Protein AF-A0A7Y2L4M3-F1 (afdb_monomer)

Foldseek 3Di:
DDDVVLVVLLCVLVVNDDDDDPDDDPPDDDDDVVVVDDPDPDPDPPPPDPDDDDDDDDDDDDDDDDDDDDDDDDDDDDDDDDDDDDDDDPPPPPPPQDPFDWWKWWWWAFDQAIEIATDPVNDDDDPPRSNLVSVLVVCVVVVTHSDIHTDDHIDTPPPDPDDPDRRGLQVQLVVLCVVVVVVCVVDHHPYYHQYDDCSCCRNPPDND

Sequence (208 aa):
MLNESRRRAYMTAMQVVSWLPRTELPFAAPSRPELLVLPEPPAEPVITRPAVKAVAAASAPAERPKIEVPRPSISVRAASKPVVEAEPVPVTPKVVQLPPPRFALQLLRAGRCLVLVELPTGSAFQSRDPAYLLLKDMLRAAGLPDSPQIIGEPVRWPLLRRGNVDQGPEAAREFVQGFVMARLEEAECACLWLVGLPAVRFAGEADA

Secondary structure (DSSP, 8-state):
---HHHHHHHHHHTT------SSPPTTPPPP-GGGGSPPPPPPPP------PPP-----PPPPPP-----PPPP-----------------------PPPP-EEEEEEEETTEEEEEE-TTSSPPPTT-HHHHHHHHHHHHTTS-SSPEEEEEEEEESS-SS-SS--SHHHHHHHHHHHHHHHHHHS--SEEEEESHHHHHHHSSS--

Mean predicted aligned error: 16.52 Å

Structure (mmCIF, N/CA/C/O backbone):
data_AF-A0A7Y2L4M3-F1
#
_entry.id   AF-A0A7Y2L4M3-F1
#
loop_
_atom_site.group_PDB
_atom_site.id
_atom_site.type_symbol
_atom_site.label_atom_id
_atom_site.label_alt_id
_atom_site.label_comp_id
_atom_site.label_asym_id
_atom_site.label_entity_id
_atom_site.label_seq_id
_atom_site.pdbx_PDB_ins_code
_atom_site.Cartn_x
_atom_site.Cartn_y
_atom_site.Cartn_z
_atom_site.occupancy
_atom_site.B_iso_or_equiv
_atom_site.auth_seq_id
_atom_site.auth_comp_id
_atom_site.auth_asym_id
_atom_site.auth_atom_id
_atom_site.pdbx_PDB_model_num
ATOM 1 N N . MET A 1 1 ? -20.574 5.427 -19.139 1.00 57.84 1 MET A N 1
ATOM 2 C CA . MET A 1 1 ? -19.504 4.608 -19.752 1.00 57.84 1 MET A CA 1
ATOM 3 C C . MET A 1 1 ? -18.154 5.189 -19.352 1.00 57.84 1 MET A C 1
ATOM 5 O O . MET A 1 1 ? -18.039 6.407 -19.299 1.00 57.84 1 MET A O 1
ATOM 9 N N . LEU A 1 2 ? -17.167 4.359 -18.997 1.00 69.50 2 LEU A N 1
ATOM 10 C CA . LEU A 1 2 ? -15.804 4.833 -18.724 1.00 69.50 2 LEU A CA 1
ATOM 11 C C . LEU A 1 2 ? -15.142 5.252 -20.046 1.00 69.50 2 LEU A C 1
ATOM 13 O O . LEU A 1 2 ? -15.154 4.476 -20.995 1.00 69.50 2 LEU A O 1
ATOM 17 N N . ASN A 1 3 ? -14.539 6.443 -20.100 1.00 87.62 3 ASN A N 1
ATOM 18 C CA . ASN A 1 3 ? -13.673 6.825 -21.222 1.00 87.62 3 ASN A CA 1
ATOM 19 C C . ASN A 1 3 ? -12.499 5.834 -21.330 1.00 87.62 3 ASN A C 1
ATOM 21 O O . ASN A 1 3 ? -11.955 5.426 -20.300 1.00 87.62 3 ASN A O 1
ATOM 25 N N . GLU A 1 4 ? -12.078 5.479 -22.548 1.00 86.25 4 GLU A N 1
ATOM 26 C CA . GLU A 1 4 ? -11.047 4.449 -22.782 1.00 86.25 4 GLU A CA 1
ATOM 27 C C . GLU A 1 4 ? -9.739 4.746 -22.030 1.00 86.25 4 GLU A C 1
ATOM 29 O O . GLU A 1 4 ? -9.141 3.846 -21.442 1.00 86.25 4 GLU A O 1
ATOM 34 N N . SER A 1 5 ? -9.340 6.017 -21.925 1.00 84.69 5 SER A N 1
ATOM 35 C CA . SER A 1 5 ? -8.173 6.426 -21.132 1.00 84.69 5 SER A CA 1
ATOM 36 C C . SER A 1 5 ? -8.306 6.067 -19.648 1.00 84.69 5 SER A C 1
ATOM 38 O O . SER A 1 5 ? -7.347 5.604 -19.034 1.00 84.69 5 SER A O 1
ATOM 40 N N . ARG A 1 6 ? -9.503 6.230 -19.064 1.00 84.81 6 ARG A N 1
ATOM 41 C CA . ARG A 1 6 ? -9.776 5.859 -17.666 1.00 84.81 6 ARG A CA 1
ATOM 42 C C . ARG A 1 6 ? -9.806 4.339 -17.502 1.00 84.81 6 ARG A C 1
ATOM 44 O O . ARG A 1 6 ? -9.282 3.840 -16.513 1.00 84.81 6 ARG A O 1
ATOM 51 N N . ARG A 1 7 ? -10.355 3.605 -18.479 1.00 87.62 7 ARG A N 1
ATOM 52 C CA . ARG A 1 7 ? -10.341 2.131 -18.486 1.00 87.62 7 ARG A CA 1
ATOM 53 C C . ARG A 1 7 ? -8.911 1.590 -18.491 1.00 87.62 7 ARG A C 1
ATOM 55 O O . ARG A 1 7 ? -8.592 0.723 -17.685 1.00 87.62 7 ARG A O 1
ATOM 62 N N . ARG A 1 8 ? -8.043 2.127 -19.355 1.00 88.31 8 ARG A N 1
ATOM 63 C CA . ARG A 1 8 ? -6.625 1.738 -19.428 1.00 88.31 8 ARG A CA 1
ATOM 64 C C . ARG A 1 8 ? -5.886 2.038 -18.131 1.00 88.31 8 ARG A C 1
ATOM 66 O O . ARG A 1 8 ? -5.228 1.151 -17.608 1.00 88.31 8 ARG A O 1
ATOM 73 N N . ALA A 1 9 ? -6.058 3.238 -17.578 1.00 87.12 9 ALA A N 1
ATOM 74 C CA . ALA A 1 9 ? -5.441 3.612 -16.308 1.00 8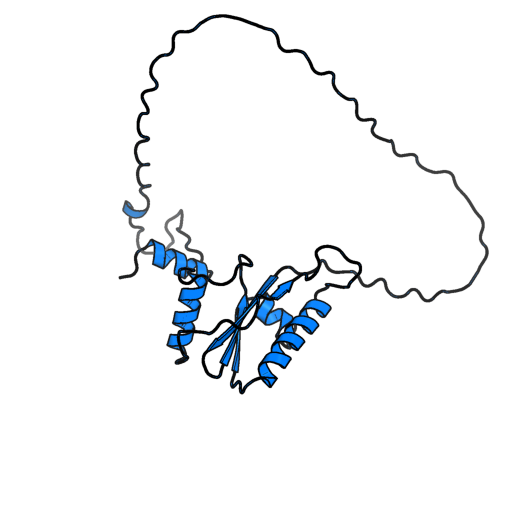7.12 9 ALA A CA 1
ATOM 75 C C . ALA A 1 9 ? -5.863 2.683 -15.154 1.00 87.12 9 ALA A C 1
ATOM 77 O O . ALA A 1 9 ? -5.028 2.287 -14.347 1.00 87.12 9 ALA A O 1
ATOM 78 N N . TYR A 1 10 ? -7.138 2.285 -15.116 1.00 87.94 10 TYR A N 1
ATOM 79 C CA . TYR A 1 10 ? -7.656 1.319 -14.147 1.00 87.94 10 TYR A CA 1
ATOM 80 C C . TYR A 1 10 ? -7.040 -0.080 -14.326 1.00 87.94 10 TYR A C 1
ATOM 82 O O . TYR A 1 10 ? -6.568 -0.665 -13.356 1.00 87.94 10 TYR A O 1
ATOM 90 N N . MET A 1 11 ? -6.961 -0.595 -15.562 1.00 90.69 11 MET A N 1
ATOM 91 C CA . MET A 1 11 ? -6.278 -1.868 -15.856 1.00 90.69 11 MET A CA 1
ATOM 92 C C . MET A 1 11 ? -4.807 -1.835 -15.425 1.00 90.69 11 MET A C 1
ATOM 94 O O . MET A 1 11 ? -4.334 -2.766 -14.781 1.00 90.69 11 MET A O 1
ATOM 98 N N . THR A 1 12 ? -4.100 -0.744 -15.729 1.00 87.81 12 THR A N 1
ATOM 99 C CA . THR A 1 12 ? -2.707 -0.549 -15.311 1.00 87.81 12 THR A CA 1
ATOM 100 C C . THR A 1 12 ? -2.567 -0.522 -13.791 1.00 87.81 12 THR A C 1
ATOM 102 O O . THR A 1 12 ? -1.645 -1.142 -13.270 1.00 87.81 12 THR A O 1
ATOM 105 N N . ALA A 1 13 ? -3.481 0.137 -13.071 1.00 87.06 13 ALA A N 1
ATOM 106 C CA . ALA A 1 13 ? -3.480 0.157 -11.607 1.00 87.06 13 ALA A CA 1
ATOM 107 C C . ALA A 1 13 ? -3.716 -1.238 -11.002 1.00 87.06 13 ALA A C 1
ATOM 109 O O . ALA A 1 13 ? -3.079 -1.589 -10.016 1.00 87.06 13 ALA A O 1
ATOM 110 N N . MET A 1 14 ? -4.556 -2.064 -11.635 1.00 88.38 14 MET A N 1
ATOM 111 C CA . MET A 1 14 ? -4.713 -3.483 -11.285 1.00 88.38 14 MET A CA 1
ATOM 112 C C . MET A 1 14 ? -3.550 -4.369 -11.758 1.00 88.38 14 MET A C 1
ATOM 114 O O . MET A 1 14 ? -3.624 -5.587 -11.627 1.00 88.38 14 MET A O 1
ATOM 118 N N . GLN A 1 15 ? -2.501 -3.786 -12.348 1.00 84.62 15 GLN A N 1
ATOM 119 C CA . GLN A 1 15 ? -1.354 -4.503 -12.914 1.00 84.62 15 GLN A CA 1
ATOM 120 C C . GLN A 1 15 ? -1.743 -5.492 -14.030 1.00 84.62 15 GLN A C 1
ATOM 122 O O . GLN A 1 15 ? -1.015 -6.436 -14.334 1.00 84.62 15 GLN A O 1
ATOM 127 N N . VAL A 1 16 ? -2.876 -5.248 -14.695 1.00 86.94 16 VAL A N 1
ATOM 128 C CA . VAL A 1 16 ? -3.320 -6.013 -15.861 1.00 86.94 16 VAL A CA 1
ATOM 129 C C . VAL A 1 16 ? -2.628 -5.461 -17.100 1.00 86.94 16 VAL A C 1
ATOM 131 O O . VAL A 1 16 ? -2.878 -4.335 -17.540 1.00 86.94 16 VAL A O 1
ATOM 134 N N . VAL A 1 17 ? -1.757 -6.276 -17.690 1.00 81.38 17 VAL A N 1
ATOM 135 C CA . VAL A 1 17 ? -1.096 -5.949 -18.954 1.00 81.38 17 VAL A CA 1
ATOM 136 C C . VAL A 1 17 ? -2.053 -6.238 -20.107 1.00 81.38 17 VAL A C 1
ATOM 138 O O . VAL A 1 17 ? -2.449 -7.378 -20.339 1.00 81.38 17 VAL A O 1
ATOM 141 N N . SER A 1 18 ? -2.416 -5.198 -20.857 1.00 77.00 18 SER A N 1
ATOM 142 C CA . SER A 1 18 ? -3.172 -5.353 -22.100 1.00 77.00 18 SER A CA 1
ATOM 143 C C . SER A 1 18 ? -2.208 -5.683 -23.235 1.00 77.00 18 SER A C 1
ATOM 145 O O . SER A 1 18 ? -1.500 -4.801 -23.719 1.00 77.00 18 SER A O 1
ATOM 147 N N . TRP A 1 19 ? -2.194 -6.936 -23.681 1.00 73.31 19 TRP A N 1
ATOM 148 C CA . TRP A 1 19 ? -1.431 -7.362 -24.852 1.00 73.31 19 TRP A CA 1
ATOM 149 C C . TRP A 1 19 ? -2.357 -7.623 -26.038 1.00 73.31 19 TRP A C 1
ATOM 151 O O . TRP A 1 19 ? -3.423 -8.216 -25.882 1.00 73.31 19 TRP A O 1
ATOM 161 N N . LEU A 1 20 ? -1.938 -7.180 -27.224 1.00 73.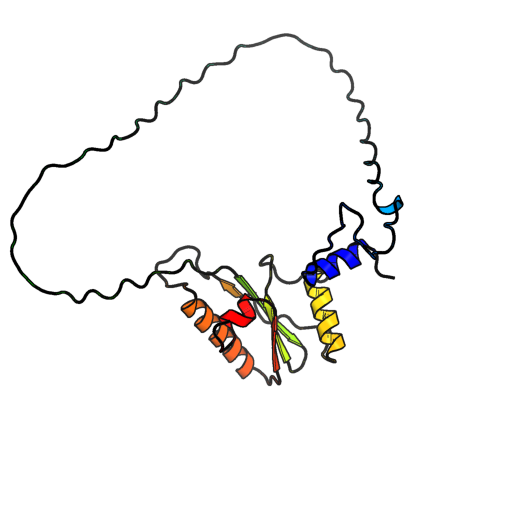31 20 LEU A N 1
ATOM 162 C CA . LEU A 1 20 ? -2.612 -7.492 -28.476 1.00 73.31 20 LEU A CA 1
ATOM 163 C C . LEU A 1 20 ? -1.778 -8.523 -29.249 1.00 73.31 20 LEU A C 1
ATOM 165 O O . LEU A 1 20 ? -0.600 -8.253 -29.517 1.00 73.31 20 LEU A O 1
ATOM 169 N N . PRO A 1 21 ? -2.362 -9.670 -29.634 1.00 72.69 21 PRO A N 1
ATOM 170 C CA . PRO A 1 21 ? -1.670 -10.644 -30.455 1.00 72.69 21 PRO A CA 1
ATOM 171 C C . PRO A 1 21 ? -1.253 -10.063 -31.800 1.00 72.69 21 PRO A C 1
ATOM 173 O O . PRO A 1 21 ? -2.036 -9.395 -32.470 1.00 72.69 21 PRO A O 1
ATOM 176 N N . ARG A 1 22 ? -0.012 -10.348 -32.210 1.00 77.00 22 ARG A N 1
ATOM 177 C CA . ARG A 1 22 ? 0.481 -10.035 -33.564 1.00 77.00 22 ARG A CA 1
ATOM 178 C C . ARG A 1 22 ? 0.083 -11.088 -34.600 1.00 77.00 22 ARG A C 1
ATOM 180 O O . ARG A 1 22 ? 0.292 -10.878 -35.787 1.00 77.00 22 ARG A O 1
ATOM 187 N N . THR A 1 23 ? -0.453 -12.215 -34.146 1.00 78.56 23 THR A N 1
ATOM 188 C CA . THR A 1 23 ? -0.915 -13.335 -34.967 1.00 78.56 23 THR A CA 1
ATOM 189 C C . THR A 1 23 ? -2.311 -13.730 -34.518 1.00 78.56 23 THR A C 1
ATOM 191 O O . THR A 1 23 ? -2.635 -13.607 -33.335 1.00 78.56 23 THR A O 1
ATOM 194 N N . GLU A 1 24 ? -3.128 -14.228 -35.440 1.00 80.31 24 GLU A N 1
ATOM 195 C CA . GLU A 1 24 ? -4.422 -14.801 -35.080 1.00 80.31 24 GLU A CA 1
ATOM 196 C C . GLU A 1 24 ? -4.210 -16.003 -34.156 1.00 80.31 24 GLU A C 1
ATOM 198 O O . GLU A 1 24 ? -3.400 -16.891 -34.431 1.00 80.31 24 GLU A O 1
ATOM 203 N N . LEU A 1 25 ? -4.892 -15.992 -33.013 1.00 80.69 25 LEU A N 1
ATOM 204 C CA . LEU A 1 25 ? -4.862 -17.110 -32.082 1.00 80.69 25 LEU A CA 1
ATOM 205 C C . LEU A 1 25 ? -5.863 -18.170 -32.555 1.00 80.69 25 LEU A C 1
ATOM 207 O O . LEU A 1 25 ? -6.987 -17.814 -32.926 1.00 80.69 25 LEU A O 1
ATOM 211 N N . PRO A 1 26 ? -5.507 -19.466 -32.51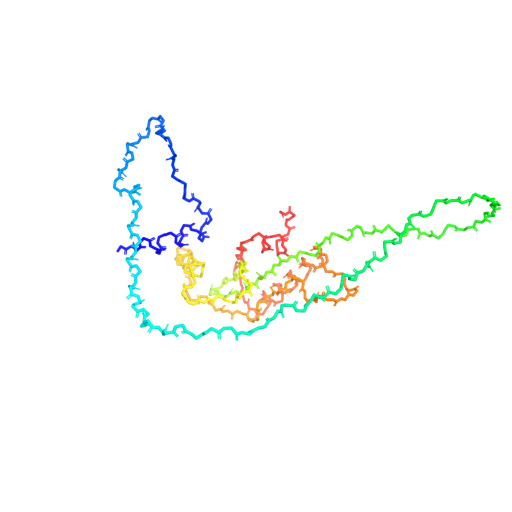2 1.00 86.06 26 PRO A N 1
ATOM 212 C CA . PRO A 1 26 ? -6.454 -20.519 -32.842 1.00 86.06 26 PRO A CA 1
ATOM 213 C C . PRO A 1 26 ? -7.657 -20.434 -31.891 1.00 86.06 26 PRO A C 1
ATOM 215 O O . PRO A 1 26 ? -7.488 -20.271 -30.683 1.00 86.06 26 PRO A O 1
ATOM 218 N N . PHE A 1 27 ? -8.868 -20.533 -32.447 1.00 85.19 27 PHE A N 1
ATOM 219 C CA . PHE A 1 27 ? -10.153 -20.450 -31.729 1.00 85.19 27 PHE A CA 1
ATOM 220 C C . PHE A 1 27 ? -10.511 -19.079 -31.118 1.00 85.19 27 PHE A C 1
ATOM 222 O O . PHE A 1 27 ? -11.523 -18.976 -30.423 1.00 85.19 27 PHE A O 1
ATOM 229 N N . ALA A 1 28 ? -9.742 -18.017 -31.379 1.00 83.00 28 ALA A N 1
ATOM 230 C CA . ALA A 1 28 ? -10.121 -16.661 -30.984 1.00 83.00 28 ALA A CA 1
ATOM 231 C C . ALA A 1 28 ? -11.056 -16.009 -32.017 1.00 83.00 28 ALA A C 1
ATOM 233 O O . ALA A 1 28 ? -10.997 -16.306 -33.210 1.00 83.00 28 ALA A O 1
ATOM 234 N N . ALA A 1 29 ? -11.908 -15.087 -31.564 1.00 82.31 29 ALA A N 1
ATOM 235 C CA . ALA A 1 29 ? -12.705 -14.267 -32.472 1.00 82.31 29 ALA A CA 1
ATOM 236 C C . ALA A 1 29 ? -11.788 -13.389 -33.357 1.00 82.31 29 ALA A C 1
ATOM 238 O O . ALA A 1 29 ? -10.776 -12.893 -32.848 1.00 82.31 29 ALA A O 1
ATOM 239 N N . PRO A 1 30 ? -12.140 -13.151 -34.638 1.00 78.06 30 PRO A N 1
ATOM 240 C CA . PRO A 1 30 ? -11.359 -12.295 -35.528 1.00 78.06 30 PRO A CA 1
ATOM 241 C C . PRO A 1 30 ? -11.123 -10.909 -34.921 1.00 78.06 30 PRO A C 1
ATOM 243 O O . PRO A 1 30 ? -12.039 -10.288 -34.369 1.00 78.06 30 PRO A O 1
ATOM 246 N N . SER A 1 31 ? -9.891 -10.410 -35.018 1.00 74.69 31 SER A N 1
ATOM 247 C CA . SER A 1 31 ? -9.547 -9.068 -34.553 1.00 74.69 31 SER A CA 1
ATOM 248 C C . SER A 1 31 ? -10.233 -8.006 -35.421 1.00 74.69 31 SER A C 1
ATOM 250 O O . SER A 1 31 ? -10.423 -8.175 -36.624 1.00 74.69 31 SER A O 1
ATOM 252 N N . ARG A 1 32 ? -10.644 -6.888 -34.808 1.00 81.38 32 ARG A N 1
ATOM 253 C CA . ARG A 1 32 ? -11.295 -5.784 -35.535 1.00 81.38 32 ARG A CA 1
ATOM 254 C C . ARG A 1 32 ? -10.211 -4.942 -36.222 1.00 81.38 32 ARG A C 1
ATOM 256 O O . ARG A 1 32 ? -9.451 -4.291 -35.500 1.00 81.38 32 ARG A O 1
ATOM 263 N N . PRO A 1 33 ? -10.130 -4.909 -37.566 1.00 74.81 33 PRO A N 1
ATOM 264 C CA . PRO A 1 33 ? -9.024 -4.260 -38.278 1.00 74.81 33 PRO A CA 1
ATOM 265 C C . PRO A 1 33 ? -8.958 -2.748 -38.020 1.00 74.81 33 PRO A C 1
ATOM 267 O O . PRO A 1 33 ? -7.874 -2.179 -37.962 1.00 74.81 33 PRO A O 1
ATOM 270 N N . GLU A 1 34 ? -10.102 -2.111 -37.760 1.00 76.50 34 GLU A N 1
ATOM 271 C CA . GLU A 1 34 ? -10.211 -0.687 -37.410 1.00 76.50 34 GLU A CA 1
ATOM 272 C C . GLU A 1 34 ? -9.396 -0.302 -36.161 1.00 76.50 34 GLU A C 1
ATOM 274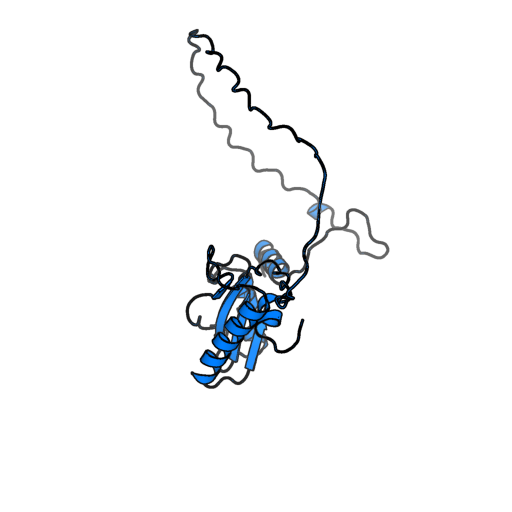 O O . GLU A 1 34 ? -8.931 0.827 -36.057 1.00 76.50 34 GLU A O 1
ATOM 279 N N . LEU A 1 35 ? -9.180 -1.235 -35.222 1.00 69.69 35 LEU A N 1
ATOM 280 C CA . LEU A 1 35 ? -8.400 -0.991 -34.000 1.00 69.69 35 LEU A CA 1
ATOM 281 C C . LEU A 1 35 ? -6.881 -1.068 -34.222 1.00 69.69 35 LEU A C 1
ATOM 283 O O . LEU A 1 35 ? -6.119 -0.681 -33.336 1.00 69.69 35 LEU A O 1
ATOM 287 N N . LEU A 1 36 ? -6.444 -1.592 -35.371 1.00 68.44 36 LEU A N 1
ATOM 288 C CA . LEU A 1 36 ? -5.035 -1.696 -35.763 1.00 68.44 36 LEU A CA 1
ATOM 289 C C . LEU A 1 36 ? -4.561 -0.482 -36.566 1.00 68.44 36 LEU A C 1
ATOM 291 O O . LEU A 1 36 ? -3.360 -0.319 -36.780 1.00 68.44 36 LEU A O 1
ATOM 295 N N . VAL A 1 37 ? -5.490 0.364 -37.012 1.00 75.88 37 VAL A N 1
ATOM 296 C CA . VAL A 1 37 ? -5.168 1.599 -37.720 1.00 75.88 37 VAL A CA 1
ATOM 297 C C . VAL A 1 37 ? -4.573 2.576 -36.711 1.00 75.88 37 VAL A C 1
ATOM 299 O O . VAL A 1 37 ? -5.241 3.009 -35.770 1.00 75.88 37 VAL A O 1
ATOM 302 N N . LEU A 1 38 ? -3.293 2.906 -36.888 1.00 70.94 38 LEU A N 1
ATOM 303 C CA . LEU A 1 38 ? -2.658 3.952 -36.099 1.00 70.94 38 LEU A CA 1
ATOM 304 C C . LEU A 1 38 ? -3.350 5.284 -36.431 1.00 70.94 38 LEU A C 1
ATOM 306 O O . LEU A 1 38 ? -3.456 5.608 -37.616 1.00 70.94 38 LEU A O 1
ATOM 310 N N . PRO A 1 39 ? -3.824 6.054 -35.435 1.00 71.25 39 PRO A N 1
ATOM 311 C CA . PRO A 1 39 ? -4.368 7.374 -35.707 1.00 71.25 39 PRO A CA 1
ATOM 312 C C . PRO A 1 39 ? -3.288 8.229 -36.373 1.00 71.25 39 PRO A C 1
ATOM 314 O O . PRO A 1 39 ? -2.143 8.256 -35.913 1.00 71.25 39 PRO A O 1
ATOM 317 N N . GLU A 1 40 ? -3.657 8.894 -37.468 1.00 76.19 40 GLU A N 1
ATOM 318 C CA . GLU A 1 40 ? -2.761 9.789 -38.194 1.00 76.19 40 GLU A CA 1
ATOM 319 C C . GLU A 1 40 ? -2.257 10.870 -37.223 1.00 76.19 40 GLU A C 1
ATOM 321 O O . GLU A 1 40 ? -3.066 11.440 -36.474 1.00 76.19 40 GLU A O 1
ATOM 326 N N . PRO A 1 41 ? -0.934 11.112 -37.144 1.00 71.25 41 PRO A N 1
ATOM 327 C CA . PRO A 1 41 ? -0.415 12.138 -36.257 1.00 71.25 41 PRO A CA 1
ATOM 328 C C . PRO A 1 41 ? -1.069 13.477 -36.620 1.00 71.25 41 PRO A C 1
ATOM 330 O O . PRO A 1 41 ? -1.228 13.771 -37.808 1.00 71.25 41 PRO A O 1
ATOM 333 N N . PRO A 1 42 ? -1.467 14.296 -35.629 1.00 69.69 42 PRO A N 1
ATOM 334 C CA . PRO A 1 42 ? -2.005 15.614 -35.922 1.00 69.69 42 PRO A CA 1
ATOM 335 C C . PRO A 1 42 ? -0.967 16.375 -36.746 1.00 69.69 42 PRO A C 1
ATOM 337 O O . PRO A 1 42 ? 0.198 16.438 -36.349 1.00 69.69 42 PRO A O 1
ATOM 340 N N . ALA A 1 43 ? -1.386 16.903 -37.900 1.00 69.06 43 ALA A N 1
ATOM 341 C CA . ALA A 1 43 ? -0.514 17.657 -38.788 1.00 69.06 43 ALA A CA 1
ATOM 342 C C . ALA A 1 43 ? 0.239 18.718 -37.976 1.00 69.06 43 ALA A C 1
ATOM 344 O O . ALA A 1 43 ? -0.380 19.540 -37.292 1.00 69.06 43 ALA A O 1
ATOM 345 N N . GLU A 1 44 ? 1.572 18.666 -38.015 1.00 68.06 44 GLU A N 1
ATOM 346 C CA . GLU A 1 44 ? 2.398 19.684 -37.378 1.00 68.06 44 GLU A CA 1
ATOM 347 C C . GLU A 1 44 ? 1.980 21.047 -37.944 1.00 68.06 44 GLU A C 1
ATOM 349 O O . GLU A 1 44 ? 1.876 21.192 -39.169 1.00 68.06 44 GLU A O 1
ATOM 354 N N . PRO A 1 45 ? 1.701 22.056 -37.098 1.00 60.28 45 PRO A N 1
ATOM 355 C CA . PRO A 1 45 ? 1.428 23.381 -37.613 1.00 60.28 45 PRO A CA 1
ATOM 356 C C . PRO A 1 45 ? 2.665 23.824 -38.390 1.00 60.28 45 PRO A C 1
ATOM 358 O O . PRO A 1 45 ? 3.759 23.921 -37.832 1.00 60.28 45 PRO A O 1
ATOM 361 N N . VAL A 1 46 ? 2.493 24.072 -39.689 1.00 59.31 46 VAL A N 1
ATOM 362 C CA . VAL A 1 46 ? 3.536 24.633 -40.545 1.00 59.31 46 VAL A CA 1
ATOM 363 C C . VAL A 1 46 ? 3.862 26.018 -39.999 1.00 59.31 46 VAL A C 1
ATOM 365 O O . VAL A 1 46 ? 3.203 27.008 -40.311 1.00 59.31 46 VAL A O 1
ATOM 368 N N . ILE A 1 47 ? 4.877 26.095 -39.140 1.00 62.84 47 ILE A N 1
ATOM 369 C CA . ILE A 1 47 ? 5.467 27.363 -38.738 1.00 62.84 47 ILE A CA 1
ATOM 370 C C . ILE A 1 47 ? 6.255 27.842 -39.954 1.00 62.84 47 ILE A C 1
ATOM 372 O O . ILE A 1 47 ? 7.406 27.454 -40.164 1.00 62.84 47 ILE A O 1
ATOM 376 N N . THR A 1 48 ? 5.630 28.679 -40.780 1.00 55.53 48 THR A N 1
ATOM 377 C CA . THR A 1 48 ? 6.327 29.452 -41.808 1.00 55.53 48 THR A CA 1
ATOM 378 C C . THR A 1 48 ? 7.361 30.334 -41.116 1.00 55.53 48 THR A C 1
ATOM 380 O O . THR A 1 48 ? 7.034 31.384 -40.563 1.00 55.53 48 THR A O 1
ATOM 383 N N . ARG A 1 49 ? 8.621 29.894 -41.109 1.00 58.56 49 ARG A N 1
ATOM 384 C CA . ARG A 1 49 ? 9.744 30.739 -40.705 1.00 58.56 49 ARG A CA 1
ATOM 385 C C . ARG A 1 49 ? 9.946 31.793 -41.801 1.00 58.56 49 ARG A C 1
ATOM 387 O O . ARG A 1 49 ? 10.147 31.402 -42.951 1.00 58.56 49 ARG A O 1
ATOM 394 N N . PRO A 1 50 ? 9.897 33.101 -41.499 1.00 51.19 50 PRO A N 1
ATOM 395 C CA . PRO A 1 50 ? 10.239 34.111 -42.489 1.00 51.19 50 PRO A CA 1
ATOM 396 C C . PRO A 1 50 ? 11.720 33.973 -42.864 1.00 51.19 50 PRO A C 1
ATOM 398 O O . PRO A 1 50 ? 12.577 33.756 -42.005 1.00 51.19 50 PRO A O 1
ATOM 401 N N . ALA A 1 51 ? 12.009 34.068 -44.161 1.00 52.47 51 ALA A N 1
ATOM 402 C CA . ALA A 1 51 ? 13.356 33.970 -44.703 1.00 52.47 51 ALA A CA 1
ATOM 403 C C . ALA A 1 51 ? 14.226 35.124 -44.181 1.00 52.47 51 ALA A C 1
ATOM 405 O O . ALA A 1 51 ? 14.038 36.282 -44.553 1.00 52.47 51 ALA A O 1
ATOM 406 N N . VAL A 1 52 ? 15.198 34.806 -43.326 1.00 51.91 52 VAL A N 1
ATOM 407 C CA . VAL A 1 52 ? 16.247 35.747 -42.928 1.00 51.91 52 VAL A CA 1
ATOM 408 C C . VAL A 1 52 ? 17.379 35.652 -43.951 1.00 51.91 52 VAL A C 1
ATOM 410 O O . VAL A 1 52 ? 17.917 34.572 -44.195 1.00 51.91 52 VAL A O 1
ATOM 413 N N . LYS A 1 53 ? 17.714 36.791 -44.570 1.00 47.12 53 LYS A N 1
ATOM 414 C CA . LYS A 1 53 ? 18.856 36.958 -45.482 1.00 47.12 53 LYS A CA 1
ATOM 415 C C . LYS A 1 53 ? 20.151 36.464 -44.829 1.00 47.12 53 LYS A C 1
ATOM 417 O O . LYS A 1 53 ? 20.471 36.854 -43.709 1.00 47.12 53 LYS A O 1
ATOM 422 N N . ALA A 1 54 ? 20.914 35.673 -45.577 1.00 42.25 54 ALA A N 1
ATOM 423 C CA . ALA A 1 54 ? 22.263 35.267 -45.214 1.00 42.25 54 ALA A CA 1
ATOM 424 C C . ALA A 1 54 ? 23.219 36.474 -45.223 1.00 42.25 54 ALA A C 1
ATOM 426 O O . ALA A 1 54 ? 23.296 37.201 -46.214 1.00 42.25 54 ALA A O 1
ATOM 427 N N . VAL A 1 55 ? 23.972 36.647 -44.135 1.00 42.25 55 VAL A N 1
ATOM 428 C CA . VAL A 1 55 ? 25.199 37.455 -44.092 1.00 42.25 55 VAL A CA 1
ATOM 429 C C . VAL A 1 55 ? 26.355 36.504 -43.797 1.00 42.25 55 VAL A C 1
ATOM 431 O O . VAL A 1 55 ? 26.257 35.646 -42.920 1.00 42.25 55 VAL A O 1
ATOM 434 N N . ALA A 1 56 ? 27.419 36.622 -44.586 1.00 39.22 56 ALA A N 1
ATOM 435 C CA . ALA A 1 56 ? 28.576 35.744 -44.563 1.00 39.22 56 ALA A CA 1
ATOM 436 C C . ALA A 1 56 ? 29.609 36.107 -43.476 1.00 39.22 56 ALA A C 1
ATOM 438 O O . ALA A 1 56 ? 29.892 37.277 -43.244 1.00 39.22 56 ALA A O 1
ATOM 439 N N . ALA A 1 57 ? 30.211 35.035 -42.947 1.00 42.62 57 ALA A N 1
ATOM 440 C CA . ALA A 1 57 ? 31.595 34.838 -42.493 1.00 42.62 57 ALA A CA 1
ATOM 441 C C . ALA A 1 57 ? 32.176 35.597 -41.277 1.00 42.62 57 ALA A C 1
ATOM 443 O O . ALA A 1 57 ? 32.492 36.778 -41.344 1.00 42.62 57 ALA A O 1
ATOM 444 N N . ALA A 1 58 ? 32.481 34.816 -40.231 1.00 37.81 58 ALA A N 1
ATOM 445 C CA . ALA A 1 58 ? 33.700 34.782 -39.392 1.00 37.81 58 ALA A CA 1
ATOM 446 C C . ALA A 1 58 ? 33.421 33.749 -38.270 1.00 37.81 58 ALA A C 1
ATOM 448 O O . ALA A 1 58 ? 32.283 33.654 -37.829 1.00 37.81 58 ALA A O 1
ATOM 449 N N . SER A 1 59 ? 34.305 32.911 -37.736 1.00 41.72 59 SER A N 1
ATOM 450 C CA . SER A 1 59 ? 35.746 32.676 -37.809 1.00 41.72 59 SER A CA 1
ATOM 451 C C . SER A 1 59 ? 35.999 31.236 -37.298 1.00 41.72 59 SER A C 1
ATOM 453 O O . SER A 1 59 ? 35.100 30.582 -36.769 1.00 41.72 59 SER A O 1
ATOM 455 N N . ALA A 1 60 ? 37.208 30.720 -37.523 1.00 50.56 60 ALA A N 1
ATOM 456 C CA . ALA A 1 60 ? 37.605 29.325 -37.330 1.00 50.56 60 ALA A CA 1
ATOM 457 C C . ALA A 1 60 ? 37.421 28.760 -35.895 1.00 50.56 60 ALA A C 1
ATOM 459 O O . ALA A 1 60 ? 37.544 29.503 -34.919 1.00 50.56 60 ALA A O 1
ATOM 460 N N . PRO A 1 61 ? 37.213 27.434 -35.742 1.00 47.84 61 PRO A N 1
ATOM 461 C CA . PRO A 1 61 ? 37.161 26.775 -34.439 1.00 47.84 61 PRO A CA 1
ATOM 462 C C . PRO A 1 61 ? 38.558 26.661 -33.814 1.00 47.84 61 PRO A C 1
ATOM 464 O O . PRO A 1 61 ? 39.458 26.055 -34.391 1.00 47.84 61 PRO A O 1
ATOM 467 N N . ALA A 1 62 ? 38.725 27.204 -32.608 1.00 47.16 62 ALA A N 1
ATOM 468 C CA . ALA A 1 62 ? 39.890 26.941 -31.773 1.00 47.16 62 ALA A CA 1
ATOM 469 C C . ALA A 1 62 ? 39.838 25.498 -31.240 1.00 47.16 62 ALA A C 1
ATOM 471 O O . ALA A 1 62 ? 38.917 25.107 -30.516 1.00 47.16 62 ALA A O 1
ATOM 472 N N . GLU A 1 63 ? 40.842 24.719 -31.624 1.00 48.62 63 GLU A N 1
ATOM 473 C CA . GLU A 1 63 ? 41.077 23.332 -31.243 1.00 48.62 63 GLU A CA 1
ATOM 474 C C . GLU A 1 63 ? 41.473 23.257 -29.758 1.00 48.62 63 GLU A C 1
ATOM 476 O O . GLU A 1 63 ? 42.464 23.847 -29.324 1.00 48.62 63 GLU A O 1
ATOM 481 N N . ARG A 1 64 ? 40.662 22.574 -28.941 1.00 47.38 64 ARG A N 1
ATOM 482 C CA . ARG A 1 64 ? 40.973 22.331 -27.525 1.00 47.38 64 ARG A CA 1
ATOM 483 C C . ARG A 1 64 ? 41.889 21.106 -27.421 1.00 47.38 64 ARG A C 1
ATOM 485 O O . ARG A 1 64 ? 41.473 20.031 -27.858 1.00 47.38 64 ARG A O 1
ATOM 492 N N . PRO A 1 65 ? 43.093 21.225 -26.833 1.00 47.03 65 PRO A N 1
ATOM 493 C CA . PRO A 1 65 ? 44.016 20.106 -26.714 1.00 47.03 65 PRO A CA 1
ATOM 494 C C . PRO A 1 65 ? 43.466 19.021 -25.782 1.00 47.03 65 PRO A C 1
ATOM 496 O O . PRO A 1 65 ? 42.854 19.280 -24.743 1.00 47.03 65 PRO A O 1
ATOM 499 N N . LYS A 1 66 ? 43.693 17.781 -26.210 1.00 40.06 66 LYS A N 1
ATOM 500 C CA . LYS A 1 66 ? 43.278 16.529 -25.585 1.00 40.06 66 LYS A CA 1
ATOM 501 C C . LYS A 1 66 ? 44.047 16.335 -24.276 1.00 40.06 66 LYS A C 1
ATOM 503 O O . LYS A 1 66 ? 45.259 16.166 -24.289 1.00 40.06 66 LYS A O 1
ATOM 508 N N . ILE A 1 67 ? 43.338 16.374 -23.152 1.00 45.12 67 ILE A N 1
ATOM 509 C CA . ILE A 1 67 ? 43.892 16.030 -21.839 1.00 45.12 67 ILE A CA 1
ATOM 510 C C . ILE A 1 67 ? 44.124 14.516 -21.819 1.00 45.12 67 ILE A C 1
ATOM 512 O O . ILE A 1 67 ? 43.175 13.728 -21.833 1.00 45.12 67 ILE A O 1
ATOM 516 N N . GLU A 1 68 ? 45.394 14.119 -21.837 1.00 42.06 68 GLU A N 1
ATOM 517 C CA . GLU A 1 68 ? 45.840 12.748 -21.611 1.00 42.06 68 GLU A CA 1
ATOM 518 C C . GLU A 1 68 ? 45.550 12.363 -20.159 1.00 42.06 68 GLU A C 1
ATOM 520 O O . GLU A 1 68 ? 46.055 12.973 -19.219 1.00 42.06 68 GLU A O 1
ATOM 525 N N . VAL A 1 69 ? 44.704 11.353 -19.970 1.00 48.25 69 VAL A N 1
ATOM 526 C CA . VAL A 1 69 ? 44.459 10.746 -18.660 1.00 48.25 69 VAL A CA 1
ATOM 527 C C . VAL A 1 69 ? 45.530 9.674 -18.448 1.00 48.25 69 VAL A C 1
ATOM 529 O O . VAL A 1 69 ? 45.515 8.675 -19.175 1.00 48.25 69 VAL A O 1
ATOM 532 N N . PRO A 1 70 ? 46.447 9.811 -17.470 1.00 44.22 70 PRO A N 1
ATOM 533 C CA . PRO A 1 70 ? 47.385 8.748 -17.154 1.00 44.22 70 PRO A CA 1
ATOM 534 C C . PRO A 1 70 ? 46.617 7.630 -16.449 1.00 44.22 70 PRO A C 1
ATOM 536 O O . PRO A 1 70 ? 46.113 7.793 -15.339 1.00 44.22 70 PRO A O 1
ATOM 539 N N . ARG A 1 71 ? 46.508 6.483 -17.118 1.00 45.75 71 ARG A N 1
ATOM 540 C CA . ARG A 1 71 ? 46.046 5.219 -16.541 1.00 45.75 71 ARG A CA 1
ATOM 541 C C . ARG A 1 71 ? 47.156 4.698 -15.611 1.00 45.75 71 ARG A C 1
ATOM 543 O O . ARG A 1 71 ? 48.226 4.379 -16.127 1.00 45.75 71 ARG A O 1
ATOM 550 N N . PRO A 1 72 ? 46.950 4.563 -14.288 1.00 37.91 72 PRO A N 1
ATOM 551 C CA . PRO A 1 72 ? 47.922 3.884 -13.447 1.00 37.91 72 PRO A CA 1
ATOM 552 C C . PRO A 1 72 ? 47.832 2.379 -13.705 1.00 37.91 72 PRO A C 1
ATOM 554 O O . PRO A 1 72 ? 46.781 1.752 -13.560 1.00 37.91 72 PRO A O 1
ATOM 557 N N . SER A 1 73 ? 48.952 1.831 -14.157 1.00 37.62 73 SER A N 1
ATOM 558 C CA . SER A 1 73 ? 49.194 0.425 -14.422 1.00 37.62 73 SER A CA 1
ATOM 559 C C . SER A 1 73 ? 49.285 -0.394 -13.135 1.00 37.62 73 SER A C 1
ATOM 561 O O . SER A 1 73 ? 49.784 0.036 -12.097 1.00 37.62 73 SER A O 1
ATOM 563 N N . ILE A 1 74 ? 48.801 -1.624 -13.260 1.00 43.38 74 ILE A N 1
ATOM 564 C CA . ILE A 1 74 ? 48.986 -2.746 -12.347 1.00 43.38 74 ILE A CA 1
ATOM 565 C C . ILE A 1 74 ? 50.489 -3.004 -12.161 1.00 43.38 74 ILE A C 1
ATOM 567 O O . ILE A 1 74 ? 51.205 -3.188 -13.145 1.00 43.38 74 ILE A O 1
ATOM 571 N N . SER A 1 75 ? 50.945 -3.084 -10.910 1.00 39.47 75 SER A N 1
ATOM 572 C CA . SER A 1 75 ? 52.242 -3.664 -10.549 1.00 39.47 75 SER A CA 1
ATOM 573 C C . SER A 1 75 ? 52.018 -4.889 -9.666 1.00 39.47 75 SER A C 1
ATOM 575 O O . SER A 1 75 ? 51.348 -4.832 -8.633 1.00 39.47 75 SER A O 1
ATOM 577 N N . VAL A 1 76 ? 52.552 -6.018 -10.126 1.00 37.47 76 VAL A N 1
ATOM 578 C CA . VAL A 1 76 ? 52.504 -7.334 -9.495 1.00 37.47 76 VAL A CA 1
ATOM 579 C C . VAL A 1 76 ? 53.829 -7.579 -8.767 1.00 37.47 76 VAL A C 1
ATOM 581 O O . VAL A 1 76 ? 54.867 -7.678 -9.403 1.00 37.47 76 VAL A O 1
ATOM 584 N N . ARG A 1 77 ? 53.714 -7.753 -7.442 1.00 36.00 77 ARG A N 1
ATOM 585 C CA . ARG A 1 77 ? 54.373 -8.748 -6.566 1.00 36.00 77 ARG A CA 1
ATOM 586 C C . ARG A 1 77 ? 55.911 -8.755 -6.419 1.00 36.00 77 ARG A C 1
ATOM 588 O O . ARG A 1 77 ? 56.647 -9.016 -7.359 1.00 36.00 77 ARG A O 1
ATOM 595 N N . ALA A 1 78 ? 56.348 -8.751 -5.155 1.00 34.69 78 ALA A N 1
ATOM 596 C CA . ALA A 1 78 ? 57.496 -9.532 -4.681 1.00 34.69 78 ALA A CA 1
ATOM 597 C C . ALA A 1 78 ? 57.190 -10.162 -3.300 1.00 34.69 78 ALA A C 1
ATOM 599 O O . ALA A 1 78 ? 56.574 -9.537 -2.441 1.00 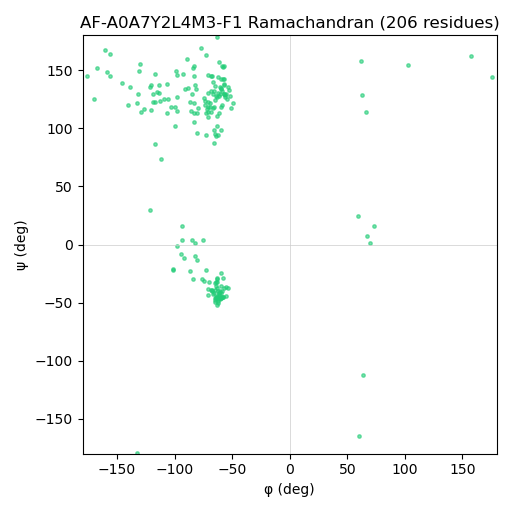34.69 78 ALA A O 1
ATOM 600 N N . ALA A 1 79 ? 57.558 -11.437 -3.159 1.00 34.34 79 ALA A N 1
ATOM 601 C CA . ALA A 1 79 ? 57.463 -12.339 -1.999 1.00 34.34 79 ALA A CA 1
ATOM 602 C C . ALA A 1 79 ? 58.570 -12.024 -0.948 1.00 34.34 79 ALA A C 1
ATOM 604 O O . ALA A 1 79 ? 59.492 -11.299 -1.297 1.00 34.34 79 ALA A O 1
ATOM 605 N N . SER A 1 80 ? 58.661 -12.502 0.307 1.00 36.59 80 SER A N 1
ATOM 606 C CA . SER A 1 80 ? 57.951 -13.478 1.165 1.00 36.59 80 SER A CA 1
ATOM 607 C C . SER A 1 80 ? 58.558 -13.477 2.596 1.00 36.59 80 SER A C 1
ATOM 609 O O . SER A 1 80 ? 59.779 -13.453 2.684 1.00 36.59 80 SER A O 1
ATOM 611 N N . LYS A 1 81 ? 57.703 -13.683 3.631 1.00 39.09 81 LYS A N 1
ATOM 612 C CA . LYS A 1 81 ? 57.854 -14.435 4.929 1.00 39.09 81 LYS A CA 1
ATOM 613 C C . LYS A 1 81 ? 58.918 -14.023 5.996 1.00 39.09 81 LYS A C 1
ATOM 615 O O . LYS A 1 81 ? 59.915 -13.433 5.606 1.00 39.09 81 LYS A O 1
ATOM 620 N N . PRO A 1 82 ? 58.774 -14.387 7.311 1.00 42.75 82 PRO A N 1
ATOM 621 C CA . PRO A 1 82 ? 57.886 -15.405 7.922 1.00 42.75 82 PRO A CA 1
ATOM 622 C C . PRO A 1 82 ? 57.060 -15.016 9.188 1.00 42.75 82 PRO A C 1
ATOM 624 O O . PRO A 1 82 ? 57.074 -13.895 9.674 1.00 42.75 82 PRO A O 1
ATOM 627 N N . VAL A 1 83 ? 56.310 -16.035 9.632 1.00 36.34 83 VAL A N 1
ATOM 628 C CA . VAL A 1 83 ? 55.302 -16.247 10.695 1.00 36.34 83 VAL A CA 1
ATOM 629 C C . VAL A 1 83 ? 55.738 -15.924 12.136 1.00 36.34 83 VAL A C 1
ATOM 631 O O . VAL A 1 83 ? 56.827 -16.325 12.531 1.00 36.34 83 VAL A O 1
ATOM 634 N N . VAL A 1 84 ? 54.808 -15.366 12.933 1.00 36.16 84 VAL A N 1
ATOM 635 C CA . VAL A 1 84 ? 54.667 -15.576 14.394 1.00 36.16 84 VAL A CA 1
ATOM 636 C C . VAL A 1 84 ? 53.162 -15.671 14.747 1.00 36.16 84 VAL A C 1
ATOM 638 O O . VAL A 1 84 ? 52.396 -14.758 14.447 1.00 36.16 84 VAL A O 1
ATOM 641 N N . GLU A 1 85 ? 52.760 -16.817 15.312 1.00 34.66 85 GLU A N 1
ATOM 642 C CA . GLU A 1 85 ? 51.524 -17.127 16.078 1.00 34.66 85 GLU A CA 1
ATOM 643 C C . GLU A 1 85 ? 51.389 -16.221 17.324 1.00 34.66 85 GLU A C 1
ATOM 645 O O . GLU A 1 85 ? 52.407 -15.827 17.871 1.00 34.66 85 GLU A O 1
ATOM 650 N N . ALA A 1 86 ? 50.250 -15.881 17.931 1.00 35.56 86 ALA A N 1
ATOM 651 C CA . ALA A 1 86 ? 48.836 -16.220 17.807 1.00 35.56 86 ALA A CA 1
ATOM 652 C C . ALA A 1 86 ? 48.032 -15.202 18.655 1.00 35.56 86 ALA A C 1
ATOM 654 O O . ALA A 1 86 ? 48.537 -14.735 19.669 1.00 35.56 86 ALA A O 1
ATOM 655 N N . GLU A 1 87 ? 46.779 -14.924 18.282 1.00 38.31 87 GLU A N 1
ATOM 656 C CA . GLU A 1 87 ? 45.626 -14.835 19.202 1.00 38.31 87 GLU A CA 1
ATOM 657 C C . GLU A 1 87 ? 44.332 -14.737 18.362 1.00 38.31 87 GLU A C 1
ATOM 659 O O . GLU A 1 87 ? 44.244 -13.889 17.467 1.00 38.31 87 GLU A O 1
ATOM 664 N N . PRO A 1 88 ? 43.327 -15.613 18.566 1.00 44.28 88 PRO A N 1
ATOM 665 C CA . PRO A 1 88 ? 42.108 -15.600 17.770 1.00 44.28 88 PRO A CA 1
ATOM 666 C C . PRO A 1 88 ? 41.159 -14.520 18.296 1.00 44.28 88 PRO A C 1
ATOM 668 O O . PRO A 1 88 ? 40.374 -14.743 19.216 1.00 44.28 88 PRO A O 1
ATOM 671 N N . VAL A 1 89 ? 41.201 -13.340 17.681 1.00 51.16 89 VAL A N 1
ATOM 672 C CA . VAL A 1 89 ? 40.112 -12.365 17.810 1.00 51.16 89 VAL A CA 1
ATOM 673 C C . VAL A 1 89 ? 38.858 -13.013 17.209 1.00 51.16 89 VAL A C 1
ATOM 675 O O . VAL A 1 89 ? 38.929 -13.496 16.073 1.00 51.16 89 VAL A O 1
ATOM 678 N N . PRO A 1 90 ? 37.722 -13.075 17.927 1.00 49.19 90 PRO A N 1
ATOM 679 C CA . PRO A 1 90 ? 36.514 -13.677 17.393 1.00 49.19 90 PRO A CA 1
ATOM 680 C C . PRO A 1 90 ? 36.098 -12.885 16.157 1.00 49.19 90 PRO A C 1
ATOM 682 O O . PRO A 1 90 ? 35.745 -11.708 16.233 1.00 49.19 90 PRO A O 1
ATOM 685 N N . VAL A 1 91 ? 36.186 -13.539 15.001 1.00 52.88 91 VAL A N 1
ATOM 686 C CA . VAL A 1 91 ? 35.653 -13.039 13.738 1.00 52.88 91 VAL A CA 1
ATOM 687 C C . VAL A 1 91 ? 34.145 -12.979 13.911 1.00 52.88 91 VAL A C 1
ATOM 689 O O . VAL A 1 91 ? 33.443 -13.980 13.767 1.00 52.88 91 VAL A O 1
ATOM 692 N N . THR A 1 92 ? 33.647 -11.800 14.277 1.00 57.09 92 THR A N 1
ATOM 693 C CA . THR A 1 92 ? 32.231 -11.490 14.150 1.00 57.09 92 THR A CA 1
ATOM 694 C C . THR A 1 92 ? 31.858 -11.754 12.692 1.00 57.09 92 THR A C 1
ATOM 696 O O . THR A 1 92 ? 32.549 -11.274 11.784 1.00 57.09 92 THR A O 1
ATOM 699 N N . PRO A 1 93 ? 30.836 -12.583 12.425 1.00 55.34 93 PRO A N 1
ATOM 700 C CA . PRO A 1 93 ? 30.450 -12.877 11.060 1.00 55.34 93 PRO A CA 1
ATOM 701 C C . PRO A 1 93 ? 30.087 -11.548 10.407 1.00 55.34 93 PRO A C 1
ATOM 703 O O . PRO A 1 93 ? 29.212 -10.824 10.882 1.00 55.34 93 PRO A O 1
ATOM 706 N N . LYS A 1 94 ? 30.812 -11.196 9.343 1.00 54.12 94 LYS A N 1
ATOM 707 C CA . LYS A 1 94 ? 30.516 -10.019 8.537 1.00 54.12 94 LYS A CA 1
ATOM 708 C C . LYS A 1 94 ? 29.154 -10.257 7.902 1.00 54.12 94 LYS A C 1
ATOM 710 O O . LYS A 1 94 ? 29.065 -10.922 6.873 1.00 54.12 94 LYS A O 1
ATOM 715 N N . VAL A 1 95 ? 28.108 -9.768 8.568 1.00 59.66 95 VAL A N 1
ATOM 716 C CA . VAL A 1 95 ? 26.733 -9.789 8.074 1.00 59.66 95 VAL A CA 1
ATOM 717 C C . VAL A 1 95 ? 26.783 -9.210 6.669 1.00 59.66 95 VAL A C 1
ATOM 719 O O . VAL A 1 95 ? 27.238 -8.082 6.460 1.00 59.66 95 VAL A O 1
ATOM 722 N N . VAL A 1 96 ? 26.421 -10.033 5.689 1.00 60.38 96 VAL A N 1
ATOM 723 C CA . VAL A 1 96 ? 26.332 -9.612 4.296 1.00 60.38 96 VAL A CA 1
ATOM 724 C C . VAL A 1 96 ? 25.244 -8.551 4.262 1.00 60.38 96 VAL A C 1
ATOM 726 O O . VAL A 1 96 ? 24.063 -8.872 4.356 1.00 60.38 96 VAL A O 1
ATOM 729 N N . GLN A 1 97 ? 25.644 -7.281 4.206 1.00 62.09 97 GLN A N 1
ATOM 730 C CA . GLN A 1 97 ? 24.701 -6.176 4.125 1.00 62.09 97 GLN A CA 1
ATOM 731 C C . GLN A 1 97 ? 23.985 -6.274 2.780 1.00 62.09 97 GLN A C 1
ATOM 733 O O . GLN A 1 97 ? 24.530 -5.905 1.737 1.00 62.09 97 GLN A O 1
ATOM 738 N N . LEU A 1 98 ? 22.777 -6.839 2.803 1.00 69.81 98 LEU A N 1
ATOM 739 C CA . LEU A 1 98 ? 21.869 -6.790 1.669 1.00 69.81 98 LEU A CA 1
ATOM 740 C C . LEU A 1 98 ? 21.604 -5.316 1.333 1.00 69.81 98 LEU A C 1
ATOM 742 O O . LEU A 1 98 ? 21.520 -4.485 2.243 1.00 69.81 98 LEU A O 1
ATOM 746 N N . PRO A 1 99 ? 21.495 -4.962 0.042 1.00 78.62 99 PRO A N 1
ATOM 747 C CA . PRO A 1 99 ? 21.229 -3.586 -0.344 1.00 78.62 99 PRO A CA 1
ATOM 748 C C . PRO A 1 99 ? 19.931 -3.101 0.325 1.00 78.62 99 PRO A C 1
ATOM 750 O O . PRO A 1 99 ? 18.952 -3.852 0.357 1.00 78.62 99 PRO A O 1
ATOM 753 N N . PRO A 1 100 ? 19.902 -1.862 0.853 1.00 82.88 100 PRO A N 1
ATOM 754 C CA . PRO A 1 100 ? 18.741 -1.356 1.567 1.00 82.88 100 PRO A CA 1
ATOM 755 C C . PRO A 1 100 ? 17.536 -1.313 0.618 1.00 82.88 100 PRO A C 1
ATOM 757 O O . PRO A 1 100 ? 17.666 -0.785 -0.500 1.00 82.88 100 PRO A O 1
ATOM 760 N N . PRO A 1 101 ? 16.373 -1.855 1.024 1.00 89.44 101 PRO A N 1
ATOM 761 C CA . PRO A 1 101 ? 15.183 -1.821 0.189 1.00 89.44 101 PRO A CA 1
ATOM 762 C C . PRO A 1 101 ? 14.768 -0.370 -0.088 1.00 89.44 101 PRO A C 1
ATOM 764 O O . PRO A 1 101 ? 15.134 0.554 0.634 1.00 89.44 101 PRO A O 1
ATOM 767 N N . ARG A 1 102 ? 14.029 -0.137 -1.171 1.00 93.06 102 ARG A N 1
ATOM 768 C CA . ARG A 1 102 ? 13.509 1.195 -1.497 1.00 93.06 102 ARG A CA 1
ATOM 769 C C . ARG A 1 102 ? 12.020 1.103 -1.709 1.00 93.06 102 ARG A C 1
ATOM 771 O O . ARG A 1 102 ? 11.583 0.434 -2.638 1.00 93.06 102 ARG A O 1
ATOM 778 N N . PHE A 1 103 ? 11.267 1.772 -0.855 1.00 94.50 103 PHE A N 1
ATOM 779 C CA . PHE A 1 103 ? 9.819 1.804 -0.951 1.00 94.50 103 PHE A CA 1
ATOM 780 C C . PHE A 1 103 ? 9.267 3.050 -0.269 1.00 94.50 103 PHE A C 1
ATOM 782 O O . PHE A 1 103 ? 9.943 3.712 0.526 1.00 94.50 103 PHE A O 1
ATOM 789 N N . ALA A 1 104 ? 8.012 3.347 -0.580 1.00 95.50 104 ALA A N 1
ATOM 790 C CA . ALA A 1 104 ? 7.236 4.351 0.115 1.00 95.50 104 ALA A CA 1
ATOM 791 C C . ALA A 1 104 ? 5.871 3.764 0.478 1.00 95.50 104 ALA A C 1
ATOM 793 O O . ALA A 1 104 ? 5.202 3.197 -0.383 1.00 95.50 104 ALA A O 1
ATOM 794 N N . LEU A 1 105 ? 5.471 3.894 1.741 1.00 96.00 105 LEU A N 1
ATOM 795 C CA . LEU A 1 105 ? 4.197 3.405 2.260 1.00 96.00 105 LEU A CA 1
ATOM 796 C C . LEU A 1 105 ? 3.384 4.569 2.820 1.00 96.00 105 LEU A C 1
ATOM 798 O O . LEU A 1 105 ? 3.913 5.422 3.529 1.00 96.00 105 LEU A O 1
ATOM 802 N N . GLN A 1 106 ? 2.090 4.587 2.531 1.00 95.56 106 GLN A N 1
ATOM 803 C CA . GLN A 1 106 ? 1.139 5.515 3.130 1.00 95.56 106 GLN A CA 1
ATOM 804 C C . GLN A 1 106 ? 0.151 4.743 3.991 1.00 95.56 106 GLN A C 1
ATOM 806 O O . GLN A 1 106 ? -0.463 3.786 3.522 1.00 95.56 106 GLN A O 1
ATOM 811 N N . LEU A 1 107 ? -0.045 5.200 5.226 1.00 95.19 107 LEU A N 1
ATOM 812 C CA . LEU A 1 107 ? -1.123 4.714 6.076 1.00 95.19 107 LEU A CA 1
ATOM 813 C C . LEU A 1 107 ? -2.368 5.581 5.892 1.00 95.19 107 LEU A C 1
ATOM 815 O O . LEU A 1 107 ? -2.291 6.815 5.895 1.00 95.19 107 LEU A O 1
ATOM 819 N N . LEU A 1 108 ? -3.514 4.925 5.740 1.00 94.69 108 LEU A N 1
ATOM 820 C CA . LEU A 1 108 ? -4.823 5.552 5.662 1.00 94.69 108 LEU A CA 1
ATOM 821 C C . LEU A 1 108 ? -5.806 4.888 6.630 1.00 94.69 108 LEU A C 1
ATOM 823 O O . LEU A 1 108 ? -5.672 3.711 6.961 1.00 94.69 108 LEU A O 1
ATOM 827 N N . ARG A 1 109 ? -6.834 5.631 7.040 1.00 94.25 109 ARG A N 1
ATOM 828 C CA . ARG A 1 109 ? -7.947 5.143 7.856 1.00 94.25 109 ARG A CA 1
ATOM 829 C C . ARG A 1 109 ? -9.246 5.148 7.066 1.00 94.25 109 ARG A C 1
ATOM 831 O O . ARG A 1 109 ? -9.688 6.197 6.604 1.00 94.25 109 ARG A O 1
ATOM 838 N N . ALA A 1 110 ? -9.886 3.989 6.974 1.00 94.12 110 ALA A N 1
ATOM 839 C CA . ALA A 1 110 ? -11.213 3.813 6.398 1.00 94.12 110 ALA A CA 1
ATOM 840 C C . ALA A 1 110 ? -12.169 3.307 7.491 1.00 94.12 110 ALA A C 1
ATOM 842 O O . ALA A 1 110 ? -12.350 2.106 7.695 1.00 94.12 110 ALA A O 1
ATOM 843 N N . GLY A 1 111 ? -12.754 4.237 8.254 1.00 90.94 111 GLY A N 1
ATOM 844 C CA . GLY A 1 111 ? -13.634 3.908 9.379 1.00 90.94 111 GLY A CA 1
ATOM 845 C C . GLY A 1 111 ? -12.901 3.161 10.501 1.00 90.94 111 GLY A C 1
ATOM 846 O O . GLY A 1 111 ? -12.057 3.745 11.185 1.00 90.94 111 GLY A O 1
ATOM 847 N N . ARG A 1 112 ? -13.246 1.879 10.693 1.00 89.81 112 ARG A N 1
ATOM 848 C CA . ARG A 1 112 ? -12.639 0.973 11.691 1.00 89.81 112 ARG A CA 1
ATOM 849 C C . ARG A 1 112 ? -11.491 0.127 11.132 1.00 89.81 112 ARG A C 1
ATOM 851 O O . ARG A 1 112 ? -10.986 -0.712 11.863 1.00 89.81 112 ARG A O 1
ATOM 858 N N . CYS A 1 113 ? -11.084 0.309 9.878 1.00 93.50 113 CYS A N 1
ATOM 859 C CA . CYS A 1 113 ? -9.933 -0.399 9.320 1.00 93.50 113 CYS A CA 1
ATOM 860 C C . CYS A 1 113 ? -8.811 0.565 8.932 1.00 93.50 113 CYS A C 1
ATOM 862 O O . CYS A 1 113 ? -9.051 1.701 8.503 1.00 93.50 113 CYS A O 1
ATOM 864 N N . LEU A 1 114 ? -7.579 0.089 9.080 1.00 95.19 114 LEU A N 1
ATOM 865 C CA . LEU A 1 114 ? -6.375 0.750 8.593 1.00 95.19 114 LEU A CA 1
ATOM 866 C C . LEU A 1 114 ? -5.956 0.133 7.262 1.00 95.19 114 LEU A C 1
ATOM 868 O O . LEU A 1 114 ? -6.109 -1.065 7.044 1.00 95.19 114 LEU A O 1
ATOM 872 N N . VAL A 1 115 ? -5.409 0.956 6.376 1.00 95.50 115 VAL A N 1
ATOM 873 C CA . VAL A 1 115 ? -4.933 0.534 5.060 1.00 95.50 115 VAL A CA 1
ATOM 874 C C . VAL A 1 115 ? -3.513 1.048 4.878 1.00 95.50 115 VAL A C 1
ATOM 876 O O . VAL A 1 115 ? -3.297 2.257 4.816 1.00 95.50 115 VAL A O 1
ATOM 879 N N . LEU A 1 116 ? -2.549 0.137 4.798 1.00 96.19 116 LEU A N 1
ATOM 880 C CA . LEU A 1 116 ? -1.160 0.437 4.476 1.00 96.19 116 LEU A CA 1
ATOM 881 C C . LEU A 1 116 ? -0.932 0.160 2.991 1.00 96.19 116 LEU A C 1
ATOM 883 O O . LEU A 1 116 ? -1.037 -0.984 2.550 1.00 96.19 116 LEU A O 1
ATOM 887 N N . VAL A 1 117 ? -0.644 1.209 2.223 1.00 95.38 117 VAL A N 1
ATOM 888 C CA . VAL A 1 117 ? -0.580 1.140 0.758 1.00 95.38 117 VAL A CA 1
ATOM 889 C C . VAL A 1 117 ? 0.788 1.561 0.243 1.00 95.38 117 VAL A C 1
ATOM 891 O O . VAL A 1 11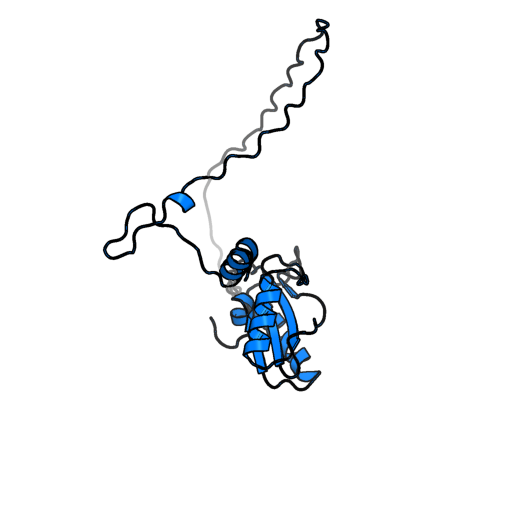7 ? 1.334 2.579 0.666 1.00 95.38 117 VAL A O 1
ATOM 894 N N . GLU A 1 118 ? 1.321 0.803 -0.708 1.00 94.75 118 GLU A N 1
ATOM 895 C CA . GLU A 1 118 ? 2.514 1.163 -1.468 1.00 94.75 118 GLU A CA 1
ATOM 896 C C . GLU A 1 118 ? 2.266 2.348 -2.412 1.00 94.75 118 GLU A C 1
ATOM 898 O O . GLU A 1 118 ? 1.312 2.374 -3.191 1.00 94.75 118 GLU A O 1
ATOM 903 N N . LEU A 1 119 ? 3.174 3.323 -2.368 1.00 92.94 119 LEU A N 1
ATOM 904 C CA . LEU A 1 119 ? 3.209 4.462 -3.276 1.00 92.94 119 LEU A CA 1
ATOM 905 C C . LEU A 1 119 ? 4.257 4.213 -4.373 1.00 92.94 119 LEU A C 1
ATOM 907 O O . LEU A 1 119 ? 5.446 4.444 -4.129 1.00 92.94 119 LEU A O 1
ATOM 911 N N . PRO A 1 120 ? 3.861 3.820 -5.599 1.00 82.88 120 PRO A N 1
ATOM 912 C CA . PRO A 1 120 ? 4.810 3.463 -6.660 1.00 82.88 120 PRO A CA 1
ATOM 913 C C . PRO A 1 120 ? 5.699 4.639 -7.094 1.00 82.88 120 PRO A C 1
ATOM 915 O O . PRO A 1 120 ? 6.835 4.450 -7.521 1.00 82.88 120 PRO A O 1
ATOM 918 N N . THR A 1 121 ? 5.207 5.872 -6.968 1.00 84.88 121 THR A N 1
ATOM 919 C CA . THR A 1 121 ? 5.952 7.102 -7.282 1.00 84.88 121 THR A CA 1
ATOM 920 C C . THR A 1 121 ? 6.634 7.727 -6.061 1.00 84.88 121 THR A C 1
ATOM 922 O O . THR A 1 121 ? 7.377 8.697 -6.204 1.00 84.88 121 THR A O 1
ATOM 925 N N . GLY A 1 122 ? 6.365 7.231 -4.847 1.00 85.00 122 GLY A N 1
ATOM 926 C CA . GLY A 1 122 ? 6.831 7.825 -3.588 1.00 85.00 122 GLY A CA 1
ATOM 927 C C . GLY A 1 122 ? 6.184 9.164 -3.201 1.00 85.00 122 GLY A C 1
ATOM 928 O O . GLY A 1 122 ? 6.530 9.744 -2.162 1.00 85.00 122 GLY A O 1
ATOM 929 N N . SER A 1 123 ? 5.250 9.669 -4.011 1.00 86.31 123 SER A N 1
ATOM 930 C CA . SER A 1 123 ? 4.428 10.843 -3.707 1.00 86.31 123 SER A CA 1
ATOM 931 C C . SER A 1 123 ? 3.112 10.429 -3.056 1.00 86.31 123 SER A C 1
ATOM 933 O O . SER A 1 123 ? 2.555 9.399 -3.420 1.00 86.31 123 SER A O 1
ATOM 935 N N . ALA A 1 124 ? 2.589 11.257 -2.148 1.00 86.44 124 ALA A N 1
ATOM 936 C CA . ALA A 1 124 ? 1.266 11.047 -1.566 1.00 86.44 124 ALA A CA 1
ATOM 937 C C . ALA A 1 124 ? 0.173 10.973 -2.649 1.00 86.44 124 ALA A C 1
ATOM 939 O O . ALA A 1 124 ? 0.312 11.560 -3.729 1.00 86.44 124 ALA A O 1
ATOM 940 N N . PHE A 1 125 ? -0.918 10.269 -2.341 1.00 87.44 125 PHE A N 1
ATOM 941 C CA . PHE A 1 125 ? -2.034 10.107 -3.267 1.00 87.44 125 PHE A CA 1
ATOM 942 C C . PHE A 1 125 ? -2.651 11.446 -3.662 1.00 87.44 125 PHE A C 1
ATOM 944 O O . PHE A 1 125 ? -2.967 12.290 -2.822 1.00 87.44 125 PHE A O 1
ATOM 951 N N . GLN A 1 126 ? -2.879 11.605 -4.962 1.00 86.94 126 GLN A N 1
ATOM 952 C CA . GLN A 1 126 ? -3.650 12.713 -5.509 1.00 86.94 126 GLN A CA 1
ATOM 953 C C . GLN A 1 126 ? -5.076 12.248 -5.798 1.00 86.94 126 GLN A C 1
ATOM 955 O O . GLN A 1 126 ? -5.311 11.105 -6.177 1.00 86.94 126 GLN A O 1
ATOM 960 N N . SER A 1 127 ? -6.049 13.152 -5.701 1.00 86.06 127 SER A N 1
ATOM 961 C CA . SER A 1 127 ? -7.470 12.819 -5.895 1.00 86.06 127 SER A CA 1
ATOM 962 C C . SER A 1 127 ? -7.807 12.241 -7.278 1.00 86.06 127 SER A C 1
ATOM 964 O O . SER A 1 127 ? -8.809 11.542 -7.423 1.00 86.06 127 SER A O 1
ATOM 966 N N . ARG A 1 128 ? -6.987 12.538 -8.295 1.00 87.94 128 ARG A N 1
ATOM 967 C CA . ARG A 1 128 ? -7.131 12.047 -9.677 1.00 87.94 128 ARG A CA 1
ATOM 968 C C . ARG A 1 128 ? -6.246 10.841 -9.999 1.00 87.94 128 ARG A C 1
ATOM 970 O O . ARG A 1 128 ? -6.291 10.369 -11.133 1.00 87.94 128 ARG A O 1
ATOM 977 N N . ASP A 1 129 ? -5.444 10.375 -9.045 1.00 89.69 129 ASP A N 1
ATOM 978 C CA . ASP A 1 129 ? -4.554 9.236 -9.239 1.00 89.69 129 ASP A CA 1
ATOM 979 C C . ASP A 1 129 ? -5.379 7.957 -9.485 1.00 89.69 129 ASP A C 1
ATOM 981 O O . ASP A 1 129 ? -6.241 7.624 -8.665 1.00 89.69 129 ASP A O 1
ATOM 985 N N . PRO A 1 130 ? -5.154 7.230 -10.597 1.00 89.81 130 PRO A N 1
ATOM 986 C CA . PRO A 1 130 ? -5.832 5.967 -10.870 1.00 89.81 130 PRO A CA 1
ATOM 987 C C . PRO A 1 130 ? -5.714 4.939 -9.740 1.00 89.81 130 PRO A C 1
ATOM 989 O O . PRO A 1 130 ? -6.694 4.249 -9.465 1.00 89.81 130 PRO A O 1
ATOM 992 N N . ALA A 1 131 ? -4.562 4.856 -9.065 1.00 89.69 131 ALA A N 1
ATOM 993 C CA . ALA A 1 131 ? -4.364 3.923 -7.954 1.00 89.69 131 ALA A CA 1
ATOM 994 C C . ALA A 1 131 ? -5.236 4.297 -6.747 1.00 89.69 131 ALA A C 1
ATOM 996 O O . ALA A 1 131 ? -5.854 3.433 -6.125 1.00 89.69 131 ALA A O 1
ATOM 997 N N . TYR A 1 132 ? -5.362 5.597 -6.465 1.00 91.50 132 TYR A N 1
ATOM 998 C CA . TYR A 1 132 ? -6.236 6.089 -5.403 1.00 91.50 132 TYR A CA 1
ATOM 999 C C . TYR A 1 132 ? -7.718 5.869 -5.730 1.00 91.50 132 TYR A C 1
ATOM 1001 O O . TYR A 1 132 ? -8.494 5.480 -4.861 1.00 91.50 132 TYR A O 1
ATOM 1009 N N . LEU A 1 133 ? -8.123 6.073 -6.987 1.00 92.00 133 LEU A N 1
ATOM 1010 C CA . LEU A 1 133 ? -9.494 5.797 -7.424 1.00 92.00 133 LEU A CA 1
ATOM 1011 C C . LEU A 1 133 ? -9.838 4.306 -7.304 1.00 92.00 133 LEU A C 1
ATOM 1013 O O . LEU A 1 133 ? -10.889 3.980 -6.759 1.00 92.00 133 LEU A O 1
ATOM 1017 N N . LEU A 1 134 ? -8.934 3.417 -7.731 1.00 92.31 134 LEU A N 1
ATOM 1018 C CA . LEU A 1 134 ? -9.087 1.972 -7.554 1.00 92.31 134 LEU A CA 1
ATOM 1019 C C . LEU A 1 134 ? -9.225 1.603 -6.071 1.00 92.31 134 LEU A C 1
ATOM 1021 O O . LEU A 1 134 ? -10.128 0.849 -5.718 1.00 92.31 134 LEU A O 1
ATOM 1025 N N . LEU A 1 135 ? -8.390 2.173 -5.196 1.00 93.38 135 LEU A N 1
ATOM 1026 C CA . LEU A 1 135 ? -8.488 1.949 -3.753 1.00 93.38 135 LEU A CA 1
ATOM 1027 C C . LEU A 1 135 ? -9.867 2.353 -3.210 1.00 93.38 135 LEU A C 1
ATOM 1029 O O . LEU A 1 135 ? -10.473 1.599 -2.453 1.00 93.38 135 LEU A O 1
ATOM 1033 N N . LYS A 1 136 ? -10.391 3.516 -3.612 1.00 94.00 136 LYS A N 1
ATOM 1034 C CA . LYS A 1 136 ? -11.735 3.959 -3.209 1.00 94.00 136 LYS A CA 1
ATOM 1035 C C . LYS A 1 136 ? -12.824 2.999 -3.682 1.00 94.00 136 LYS A C 1
ATOM 1037 O O . LYS A 1 136 ? -13.741 2.700 -2.918 1.00 94.00 136 LYS A O 1
ATOM 1042 N N . ASP A 1 137 ? -12.718 2.509 -4.914 1.00 93.75 137 ASP A N 1
ATOM 1043 C CA . ASP A 1 137 ? -13.667 1.542 -5.465 1.00 93.75 137 ASP A CA 1
ATOM 1044 C C . ASP A 1 137 ? -13.606 0.203 -4.706 1.00 93.75 137 ASP A C 1
ATOM 1046 O O . ASP A 1 137 ? -14.651 -0.374 -4.406 1.00 93.75 137 ASP A O 1
ATOM 1050 N N . MET A 1 138 ? -12.412 -0.255 -4.311 1.00 93.94 138 MET A N 1
ATOM 1051 C CA . MET A 1 138 ? -12.231 -1.447 -3.470 1.00 93.94 138 MET A CA 1
ATOM 1052 C C . MET A 1 138 ? -12.838 -1.271 -2.072 1.00 93.94 138 MET A C 1
ATOM 1054 O O . MET A 1 138 ? -13.543 -2.159 -1.595 1.00 93.94 138 MET A O 1
ATOM 1058 N N . LEU A 1 139 ? -12.607 -0.122 -1.425 1.00 94.31 139 LEU A N 1
ATOM 1059 C CA . LEU A 1 139 ? -13.193 0.190 -0.116 1.00 94.31 139 LEU A CA 1
ATOM 1060 C C . LEU A 1 139 ? -14.720 0.190 -0.184 1.00 94.31 139 LEU A C 1
ATOM 1062 O O . LEU A 1 139 ? -15.376 -0.450 0.636 1.00 94.31 139 LEU A O 1
ATOM 1066 N N . ARG A 1 140 ? -15.282 0.833 -1.213 1.00 94.38 140 ARG A N 1
ATOM 1067 C CA . ARG A 1 140 ? -16.725 0.839 -1.460 1.00 94.38 140 ARG A CA 1
ATOM 1068 C C . ARG A 1 140 ? -17.270 -0.573 -1.664 1.00 94.38 140 ARG A C 1
ATOM 1070 O O . ARG A 1 140 ? -18.302 -0.906 -1.089 1.00 94.38 140 ARG A O 1
ATOM 1077 N N . ALA A 1 141 ? -16.594 -1.398 -2.465 1.00 94.19 141 ALA A N 1
ATOM 1078 C CA . ALA A 1 141 ? -17.005 -2.779 -2.717 1.00 94.19 141 ALA A CA 1
ATOM 1079 C C . ALA A 1 141 ? -16.988 -3.640 -1.441 1.00 94.19 141 ALA A C 1
ATOM 1081 O O . ALA A 1 141 ? -17.831 -4.520 -1.289 1.00 94.19 141 ALA A O 1
ATOM 1082 N N . ALA A 1 142 ? -16.080 -3.353 -0.505 1.00 92.12 142 ALA A N 1
ATOM 1083 C CA . ALA A 1 142 ? -16.013 -4.002 0.803 1.00 92.12 142 ALA A CA 1
ATOM 1084 C C . ALA A 1 142 ? -16.988 -3.422 1.849 1.00 92.12 142 ALA A C 1
ATOM 1086 O O . ALA A 1 142 ? -16.978 -3.861 2.998 1.00 92.12 142 ALA A O 1
ATOM 1087 N N . GLY A 1 143 ? -17.813 -2.430 1.490 1.00 91.56 143 GLY A N 1
ATOM 1088 C CA . GLY A 1 143 ? -18.735 -1.766 2.418 1.00 91.56 143 GLY A CA 1
ATOM 1089 C C . GLY A 1 143 ? -18.057 -0.814 3.413 1.00 91.56 143 GLY A C 1
ATOM 1090 O O . GLY A 1 143 ? -18.670 -0.432 4.409 1.00 91.56 143 GLY A O 1
ATOM 1091 N N . LEU A 1 144 ? -16.803 -0.428 3.164 1.00 91.75 144 LEU A N 1
ATOM 1092 C CA . LEU A 1 144 ? -16.063 0.550 3.963 1.00 91.75 144 LEU A CA 1
ATOM 1093 C C . LEU A 1 144 ? -16.283 1.983 3.437 1.00 91.75 144 LEU A C 1
ATOM 1095 O O . LEU A 1 144 ? -16.646 2.167 2.271 1.00 91.75 144 LEU A O 1
ATOM 1099 N N . PRO A 1 145 ? -16.035 3.021 4.263 1.00 91.31 145 PRO A N 1
ATOM 1100 C CA . PRO A 1 145 ? -16.084 4.409 3.810 1.00 91.31 145 PRO A CA 1
ATOM 1101 C C . PRO A 1 145 ? -15.127 4.656 2.637 1.00 91.31 145 PRO A C 1
ATOM 1103 O O . PRO A 1 145 ? -13.940 4.341 2.717 1.00 91.31 145 PRO A O 1
ATOM 1106 N N . ASP A 1 146 ? -15.627 5.270 1.563 1.00 87.19 146 ASP A N 1
ATOM 1107 C CA . ASP A 1 146 ? -14.867 5.518 0.330 1.00 87.19 146 ASP A CA 1
ATOM 1108 C C . ASP A 1 146 ? -14.018 6.802 0.375 1.00 87.19 146 ASP A C 1
ATOM 1110 O O . ASP A 1 146 ? -13.354 7.150 -0.602 1.00 87.19 146 ASP A O 1
ATOM 1114 N N . SER A 1 147 ? -13.992 7.497 1.513 1.00 89.06 147 SER A N 1
ATOM 1115 C CA . SER A 1 147 ? -13.137 8.654 1.792 1.00 89.06 147 SER A CA 1
ATOM 1116 C C . SER A 1 147 ? -12.085 8.310 2.859 1.00 89.06 147 SER A C 1
ATOM 1118 O O . SER A 1 147 ? -12.224 8.732 4.013 1.00 89.06 147 SER A O 1
ATOM 1120 N N . PRO A 1 148 ? -11.047 7.522 2.520 1.00 90.88 148 PRO A N 1
ATOM 1121 C CA . PRO A 1 148 ? -10.016 7.161 3.481 1.00 90.88 148 PRO A CA 1
ATOM 1122 C C . PRO A 1 148 ? -9.215 8.401 3.903 1.00 90.88 148 PRO A C 1
ATOM 1124 O O . PRO A 1 148 ? -8.781 9.191 3.060 1.00 90.88 148 PRO A O 1
ATOM 1127 N N . GLN A 1 149 ? -9.015 8.569 5.209 1.00 91.75 149 GLN A N 1
ATOM 1128 C CA . GLN A 1 149 ? -8.248 9.670 5.791 1.00 91.75 149 GLN A CA 1
ATOM 1129 C C . GLN A 1 149 ? -6.759 9.330 5.794 1.00 91.75 149 GLN A C 1
ATOM 1131 O O . GLN A 1 149 ? -6.370 8.264 6.260 1.00 91.75 149 GLN A O 1
ATOM 1136 N N . ILE A 1 150 ? -5.923 10.231 5.285 1.00 91.44 150 ILE A N 1
ATOM 1137 C CA . ILE A 1 150 ? -4.465 10.065 5.288 1.00 91.44 150 ILE A CA 1
ATOM 1138 C C . ILE A 1 150 ? -3.949 10.294 6.711 1.00 91.44 150 ILE A C 1
ATOM 1140 O O . ILE A 1 150 ? -4.233 11.334 7.305 1.00 91.44 150 ILE A O 1
ATOM 1144 N N . ILE A 1 151 ? -3.191 9.335 7.244 1.00 90.81 151 ILE A N 1
ATOM 1145 C CA . ILE A 1 151 ? -2.567 9.443 8.565 1.00 90.81 151 ILE A CA 1
ATOM 1146 C C . ILE A 1 151 ? -1.086 9.766 8.392 1.00 90.81 151 ILE A C 1
ATOM 1148 O O . ILE A 1 151 ? -0.335 8.959 7.846 1.00 90.81 151 ILE A O 1
ATOM 1152 N N . GLY A 1 152 ? -0.672 10.921 8.916 1.00 88.31 152 GLY A N 1
ATOM 1153 C CA . GLY A 1 152 ? 0.729 11.332 8.960 1.00 88.31 152 GLY A CA 1
ATOM 1154 C C . GLY A 1 152 ? 1.391 11.456 7.584 1.00 88.31 152 GLY A C 1
ATOM 1155 O O . GLY A 1 152 ? 0.733 11.518 6.542 1.00 88.31 152 GLY A O 1
ATOM 1156 N N . GLU A 1 153 ? 2.720 11.508 7.594 1.00 90.50 153 GLU A N 1
ATOM 1157 C CA . GLU A 1 153 ? 3.524 11.544 6.374 1.00 90.50 153 GLU A CA 1
ATOM 1158 C C . GLU A 1 153 ? 3.761 10.137 5.799 1.00 90.50 153 GLU A C 1
ATOM 1160 O O . GLU A 1 153 ? 3.788 9.158 6.553 1.00 90.50 153 GLU A O 1
ATOM 1165 N N . PRO A 1 154 ? 3.978 10.012 4.475 1.00 92.75 154 PRO A N 1
ATOM 1166 C CA . PRO A 1 154 ? 4.377 8.746 3.885 1.00 92.75 154 PRO A CA 1
ATOM 1167 C C . PRO A 1 154 ? 5.717 8.264 4.452 1.00 92.75 154 PRO A C 1
ATOM 1169 O O . PRO A 1 154 ? 6.721 8.979 4.414 1.00 92.75 154 PRO A O 1
ATOM 1172 N N . VAL A 1 155 ? 5.754 7.010 4.892 1.00 94.06 155 VAL A N 1
ATOM 1173 C CA . VAL A 1 155 ? 6.978 6.323 5.300 1.00 94.06 155 VAL A CA 1
ATOM 1174 C C . VAL A 1 155 ? 7.835 6.085 4.065 1.00 94.06 155 VAL A C 1
ATOM 1176 O O . VAL A 1 155 ? 7.398 5.426 3.126 1.00 94.06 155 VAL A O 1
ATOM 1179 N N . ARG A 1 156 ? 9.065 6.601 4.059 1.00 94.69 156 ARG A N 1
ATOM 1180 C CA . ARG A 1 156 ? 10.020 6.430 2.957 1.00 94.69 156 ARG A CA 1
ATOM 1181 C C . ARG A 1 156 ? 11.257 5.708 3.456 1.00 94.69 156 ARG A C 1
ATOM 1183 O O . ARG A 1 156 ? 11.931 6.203 4.352 1.00 94.69 156 ARG A O 1
ATOM 1190 N N . TRP A 1 157 ? 11.568 4.577 2.836 1.00 93.94 157 TRP A N 1
ATOM 1191 C CA . TRP A 1 157 ? 12.770 3.810 3.132 1.00 93.94 157 TRP A CA 1
ATOM 1192 C C . TRP A 1 157 ? 13.718 3.824 1.926 1.00 93.94 157 TRP A C 1
ATOM 1194 O O . TRP A 1 157 ? 13.247 3.673 0.791 1.00 93.94 157 TRP A O 1
ATOM 1204 N N . PRO A 1 158 ? 15.038 4.003 2.110 1.00 93.50 158 PRO A N 1
ATOM 1205 C CA . PRO A 1 158 ? 15.755 4.261 3.366 1.00 93.50 158 PRO A CA 1
ATOM 1206 C C . PRO A 1 158 ? 15.451 5.651 3.957 1.00 93.50 158 PRO A C 1
ATOM 1208 O O . PRO A 1 158 ? 15.295 6.622 3.213 1.00 93.50 158 PRO A O 1
ATOM 1211 N N . LEU A 1 159 ? 15.417 5.745 5.290 1.00 90.69 159 LEU A N 1
ATOM 1212 C CA . LEU A 1 159 ? 15.226 6.994 6.042 1.00 90.69 159 LEU A CA 1
ATOM 1213 C C . LEU A 1 159 ? 16.363 7.990 5.783 1.00 90.69 159 LEU A C 1
ATOM 1215 O O . LEU A 1 159 ? 16.143 9.192 5.630 1.00 90.69 159 LEU A O 1
ATOM 1219 N N . LEU A 1 160 ? 17.596 7.484 5.711 1.00 89.19 160 LEU A N 1
ATOM 1220 C CA . LEU A 1 160 ? 18.800 8.281 5.510 1.00 89.19 160 LEU A CA 1
ATOM 1221 C C . LEU A 1 160 ? 19.489 7.875 4.210 1.00 89.19 160 LEU A C 1
ATOM 1223 O O . LEU A 1 160 ? 19.804 6.708 3.985 1.00 89.19 160 LEU A O 1
ATOM 1227 N N . ARG A 1 161 ? 19.811 8.859 3.364 1.00 82.19 161 ARG A N 1
ATOM 1228 C CA . ARG A 1 161 ? 20.586 8.622 2.130 1.00 82.19 161 ARG A CA 1
ATOM 1229 C C . ARG A 1 161 ? 22.062 8.321 2.394 1.00 82.19 161 ARG A C 1
ATOM 1231 O O . ARG A 1 161 ? 22.738 7.789 1.518 1.00 82.19 161 ARG A O 1
ATOM 1238 N N . ARG A 1 162 ? 22.575 8.739 3.553 1.00 77.50 162 ARG A N 1
ATOM 1239 C CA . ARG A 1 162 ? 23.966 8.580 3.991 1.00 77.50 162 ARG A CA 1
ATOM 1240 C C . ARG A 1 162 ? 23.977 8.369 5.499 1.00 77.50 162 ARG A C 1
ATOM 1242 O O . ARG A 1 162 ? 23.246 9.052 6.208 1.00 77.50 162 ARG A O 1
ATOM 1249 N N . GLY A 1 163 ? 24.817 7.461 5.970 1.00 74.69 163 GLY A N 1
ATOM 1250 C CA . GLY A 1 163 ? 24.965 7.155 7.388 1.00 74.69 163 GLY A CA 1
ATOM 1251 C C . GLY A 1 163 ? 25.535 5.757 7.579 1.00 74.69 163 GLY A C 1
ATOM 1252 O O . GLY A 1 163 ? 25.498 4.949 6.656 1.00 74.69 163 GLY A O 1
ATOM 1253 N N . ASN A 1 164 ? 26.057 5.490 8.774 1.00 77.94 164 ASN A N 1
ATOM 1254 C CA . ASN A 1 164 ? 26.526 4.163 9.182 1.00 77.94 164 ASN A CA 1
ATOM 1255 C C . ASN A 1 164 ? 25.431 3.358 9.916 1.00 77.94 164 ASN A C 1
ATOM 1257 O O . ASN A 1 164 ? 25.730 2.410 10.631 1.00 77.94 164 ASN A O 1
ATOM 1261 N N . VAL A 1 165 ? 24.172 3.798 9.804 1.00 85.00 165 VAL A N 1
ATOM 1262 C CA . VAL A 1 165 ? 23.010 3.134 10.406 1.00 85.00 165 VAL A CA 1
ATOM 1263 C C . VAL A 1 165 ? 22.590 1.987 9.499 1.00 85.00 165 VAL A C 1
ATOM 1265 O O . VAL A 1 165 ? 22.492 2.176 8.282 1.00 85.00 165 VAL A O 1
ATOM 1268 N N . ASP A 1 166 ? 22.332 0.823 10.092 1.00 86.81 166 ASP A N 1
ATOM 1269 C CA . ASP A 1 166 ? 21.792 -0.315 9.362 1.00 86.81 166 ASP A CA 1
ATOM 1270 C C . ASP A 1 166 ? 20.378 0.013 8.868 1.00 86.81 166 ASP A C 1
ATOM 1272 O O . ASP A 1 166 ? 19.479 0.330 9.643 1.00 86.81 166 ASP A O 1
ATOM 1276 N N . GLN A 1 167 ? 20.213 -0.004 7.548 1.00 90.06 167 GLN A N 1
ATOM 1277 C CA . GLN A 1 167 ? 18.932 0.203 6.875 1.00 90.06 167 GLN A CA 1
ATOM 1278 C C . GLN A 1 167 ? 18.577 -1.003 5.996 1.00 90.06 167 GLN A C 1
ATOM 1280 O O . GLN A 1 167 ? 17.929 -0.862 4.952 1.00 90.06 167 GLN A O 1
ATOM 1285 N N . GLY A 1 168 ? 19.050 -2.185 6.401 1.00 91.06 168 GLY A N 1
ATOM 1286 C CA . GLY A 1 168 ? 18.727 -3.464 5.792 1.00 91.06 168 GLY A CA 1
ATOM 1287 C C . GLY A 1 168 ? 17.239 -3.838 5.893 1.00 91.06 168 GLY A C 1
ATOM 1288 O O . GLY A 1 168 ? 16.426 -3.095 6.447 1.00 91.06 168 GLY A O 1
ATOM 1289 N N . PRO A 1 169 ? 16.859 -4.995 5.325 1.00 90.81 169 PRO A N 1
ATOM 1290 C CA . PRO A 1 169 ? 15.468 -5.445 5.280 1.00 90.81 169 PRO A CA 1
ATOM 1291 C C . PRO A 1 169 ? 14.853 -5.691 6.667 1.00 90.81 169 PRO A C 1
ATOM 1293 O O . PRO A 1 169 ? 13.698 -5.325 6.863 1.00 90.81 169 PRO A O 1
ATOM 1296 N N . GLU A 1 170 ? 15.614 -6.230 7.624 1.00 90.75 170 GLU A N 1
ATOM 1297 C CA . GLU A 1 170 ? 15.137 -6.449 9.002 1.00 90.75 170 GLU A CA 1
ATOM 1298 C C . GLU A 1 170 ? 14.833 -5.124 9.710 1.00 90.75 170 GLU A C 1
ATOM 1300 O O . GLU A 1 170 ? 13.734 -4.929 10.217 1.00 90.75 170 GLU A O 1
ATOM 1305 N N . ALA A 1 171 ? 15.748 -4.151 9.630 1.00 92.50 171 ALA A N 1
ATOM 1306 C CA . ALA A 1 171 ? 15.530 -2.816 10.191 1.00 92.50 171 ALA A CA 1
ATOM 1307 C C . ALA A 1 171 ? 14.304 -2.117 9.570 1.00 92.50 171 ALA A C 1
ATOM 1309 O O . ALA A 1 171 ? 13.566 -1.408 10.255 1.00 92.50 171 ALA A O 1
ATOM 1310 N N . ALA A 1 172 ? 14.058 -2.330 8.271 1.00 93.69 172 ALA A N 1
ATOM 1311 C CA . ALA A 1 172 ? 12.869 -1.812 7.597 1.00 93.69 172 ALA A CA 1
ATOM 1312 C C . ALA A 1 172 ? 11.581 -2.455 8.137 1.00 93.69 172 ALA A C 1
ATOM 1314 O O . ALA A 1 172 ? 10.590 -1.754 8.343 1.00 93.69 172 ALA A O 1
ATOM 1315 N N . ARG A 1 173 ? 11.599 -3.773 8.379 1.00 93.75 173 ARG A N 1
ATOM 1316 C CA . ARG A 1 173 ? 10.483 -4.525 8.964 1.00 93.75 173 ARG A CA 1
ATOM 1317 C C . ARG A 1 173 ? 10.185 -4.048 10.381 1.00 93.75 173 ARG A C 1
ATOM 1319 O O . ARG A 1 173 ? 9.055 -3.653 10.649 1.00 93.75 173 ARG A O 1
ATOM 1326 N N . GLU A 1 174 ? 11.191 -3.996 11.251 1.00 93.94 174 GLU A N 1
ATOM 1327 C CA . GLU A 1 174 ? 11.044 -3.509 12.630 1.00 93.94 174 GLU A CA 1
ATOM 1328 C C . GLU A 1 174 ? 10.454 -2.094 12.671 1.00 93.94 174 GLU A C 1
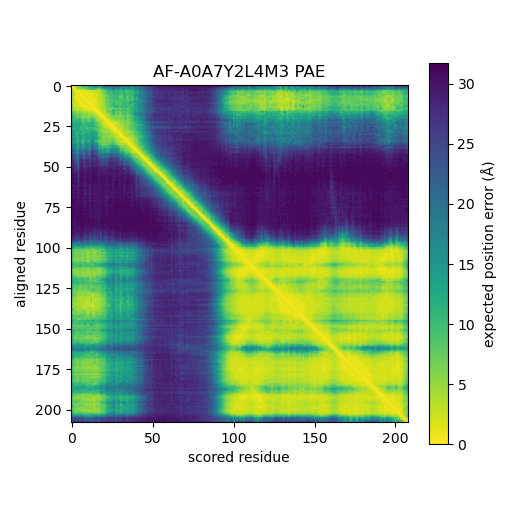ATOM 1330 O O . GLU A 1 174 ? 9.516 -1.825 13.425 1.00 93.94 174 GLU A O 1
ATOM 1335 N N . PHE A 1 175 ? 10.945 -1.197 11.809 1.00 94.81 175 PHE A N 1
ATOM 1336 C CA . PHE A 1 175 ? 10.425 0.164 11.714 1.00 94.81 175 PHE A CA 1
ATOM 1337 C C . PHE A 1 175 ? 8.953 0.196 11.283 1.00 94.81 175 PHE A C 1
ATOM 1339 O O . PHE A 1 175 ? 8.138 0.870 11.915 1.00 94.81 175 PHE A O 1
ATOM 1346 N N . VAL A 1 176 ? 8.600 -0.506 10.200 1.00 95.19 176 VAL A N 1
ATOM 1347 C CA . VAL A 1 176 ? 7.234 -0.493 9.655 1.00 95.19 176 VAL A CA 1
ATOM 1348 C C . VAL A 1 176 ? 6.255 -1.154 10.626 1.00 95.19 176 VAL A C 1
ATOM 1350 O O . VAL A 1 176 ? 5.178 -0.602 10.854 1.00 95.19 176 VAL A O 1
ATOM 1353 N N . GLN A 1 177 ? 6.627 -2.278 11.241 1.00 94.50 177 GLN A N 1
ATOM 1354 C CA . GLN A 1 177 ? 5.811 -2.944 12.257 1.00 94.50 177 GLN A CA 1
ATOM 1355 C C . GLN A 1 177 ? 5.606 -2.043 13.478 1.00 94.50 177 GLN A C 1
ATOM 1357 O O . GLN A 1 177 ? 4.464 -1.820 13.869 1.00 94.50 177 GLN A O 1
ATOM 1362 N N . GLY A 1 178 ? 6.667 -1.440 14.024 1.00 94.31 178 GLY A N 1
ATOM 1363 C CA . GLY A 1 178 ? 6.551 -0.498 15.141 1.00 94.31 178 GLY A CA 1
AT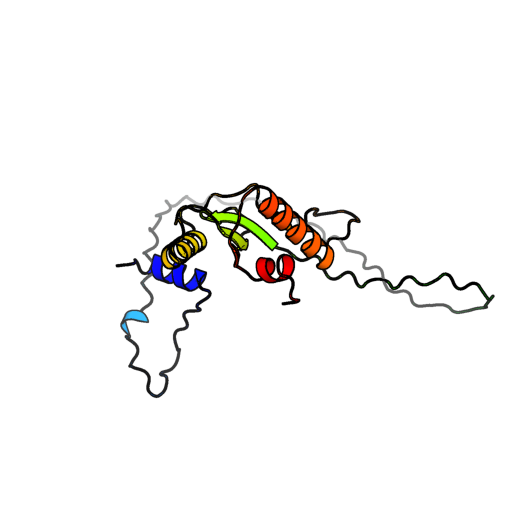OM 1364 C C . GLY A 1 178 ? 5.672 0.713 14.807 1.00 94.31 178 GLY A C 1
ATOM 1365 O O . GLY A 1 178 ? 4.821 1.109 15.604 1.00 94.31 178 GLY A O 1
ATOM 1366 N N . PHE A 1 179 ? 5.812 1.261 13.596 1.00 94.31 179 PHE A N 1
ATOM 1367 C CA . PHE A 1 179 ? 4.970 2.354 13.107 1.00 94.31 179 PHE A CA 1
ATOM 1368 C C . PHE A 1 179 ? 3.489 1.960 13.028 1.00 94.31 179 PHE A C 1
ATOM 1370 O O . PHE A 1 179 ? 2.632 2.746 13.427 1.00 94.31 179 PHE A O 1
ATOM 1377 N N . VAL A 1 180 ? 3.172 0.766 12.522 1.00 93.56 180 VAL A N 1
ATOM 1378 C CA . VAL A 1 180 ? 1.790 0.276 12.416 1.00 93.56 180 VAL A CA 1
ATOM 1379 C C . VAL A 1 180 ? 1.212 -0.052 13.792 1.00 93.56 180 VAL A C 1
ATOM 1381 O O . VAL A 1 180 ? 0.081 0.341 14.070 1.00 93.56 180 VAL A O 1
ATOM 1384 N N . MET A 1 181 ? 1.981 -0.704 14.667 1.00 92.69 181 MET A N 1
ATOM 1385 C CA . MET A 1 181 ? 1.550 -1.055 16.025 1.00 92.69 181 MET A CA 1
ATOM 1386 C C . MET A 1 181 ? 1.194 0.186 16.842 1.00 92.69 181 MET A C 1
ATOM 1388 O O . MET A 1 181 ? 0.102 0.245 17.400 1.00 92.69 181 MET A O 1
ATOM 1392 N N . ALA A 1 182 ? 2.028 1.230 16.800 1.00 92.81 182 ALA A N 1
ATOM 1393 C CA . ALA A 1 182 ? 1.720 2.499 17.462 1.00 92.81 182 ALA A CA 1
ATOM 1394 C C . ALA A 1 182 ? 0.381 3.099 16.984 1.00 92.81 182 ALA A C 1
ATOM 1396 O O . ALA A 1 182 ? -0.387 3.643 17.772 1.00 92.81 182 ALA A O 1
ATOM 1397 N N . ARG A 1 183 ? 0.057 2.967 15.691 1.00 90.94 183 ARG A N 1
ATOM 1398 C CA . ARG A 1 183 ? -1.200 3.476 15.108 1.00 90.94 183 ARG A CA 1
ATOM 1399 C C . ARG A 1 183 ? -2.412 2.610 15.447 1.00 90.94 183 ARG A C 1
ATOM 1401 O O . ARG A 1 183 ? -3.526 3.127 15.495 1.00 90.94 183 ARG A O 1
ATOM 1408 N N . LEU A 1 184 ? -2.212 1.308 15.645 1.00 90.56 184 LEU A N 1
ATOM 1409 C CA . LEU A 1 184 ? -3.253 0.387 16.105 1.00 90.56 184 LEU A CA 1
ATOM 1410 C C . LEU A 1 184 ? -3.624 0.643 17.572 1.00 90.56 184 LEU A C 1
ATOM 1412 O O . LEU A 1 184 ? -4.787 0.486 17.933 1.00 90.56 184 LEU A O 1
ATOM 1416 N N . GLU A 1 185 ? -2.667 1.072 18.395 1.00 91.00 185 GLU A N 1
ATOM 1417 C CA . GLU A 1 185 ? -2.896 1.420 19.803 1.00 91.00 185 GLU A CA 1
ATOM 1418 C C . GLU A 1 185 ? -3.625 2.763 19.982 1.00 91.00 185 GLU A C 1
ATOM 1420 O O . GLU A 1 185 ? -4.406 2.921 20.918 1.00 91.00 185 GLU A O 1
ATOM 1425 N N . GLU A 1 186 ? -3.418 3.726 19.076 1.00 87.81 186 GLU A N 1
ATOM 1426 C CA . GL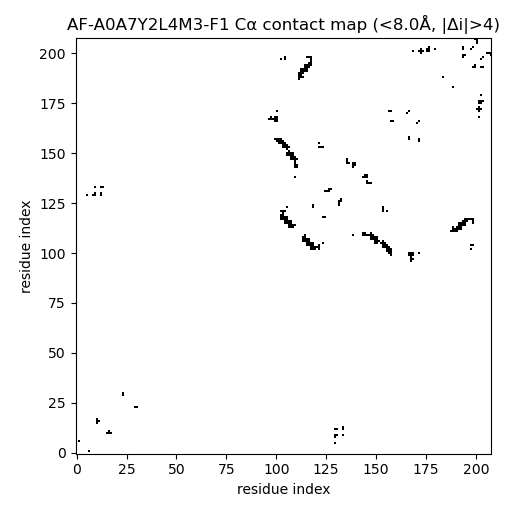U A 1 186 ? -4.030 5.064 19.150 1.00 87.81 186 GLU A CA 1
ATOM 1427 C C . GLU A 1 186 ? -5.567 5.046 19.039 1.00 87.81 186 GLU A C 1
ATOM 1429 O O . GLU A 1 186 ? -6.242 5.906 19.610 1.00 87.81 186 GLU A O 1
ATOM 1434 N N . ALA A 1 187 ? -6.145 4.105 18.286 1.00 84.88 187 ALA A N 1
ATOM 1435 C CA . ALA A 1 187 ? -7.590 4.025 18.093 1.00 84.88 187 ALA A CA 1
ATOM 1436 C C . ALA A 1 187 ? -8.037 2.632 17.646 1.00 84.88 187 ALA A C 1
ATOM 1438 O O . ALA A 1 187 ? -7.361 1.977 16.858 1.00 84.88 187 ALA A O 1
ATOM 1439 N N . GLU A 1 188 ? -9.250 2.241 18.049 1.00 86.19 188 GLU A N 1
ATOM 1440 C CA . GLU A 1 188 ? -9.815 0.928 17.735 1.00 86.19 188 GLU A CA 1
ATOM 1441 C C . GLU A 1 188 ? -9.751 0.622 16.228 1.00 86.19 188 GLU A C 1
ATOM 1443 O O . GLU A 1 188 ? -10.196 1.418 15.386 1.00 86.19 188 GLU A O 1
ATOM 1448 N N . CYS A 1 189 ? -9.192 -0.542 15.902 1.00 88.62 189 CYS A N 1
ATOM 1449 C CA . CYS A 1 189 ? -9.024 -1.038 14.547 1.00 88.62 189 CYS A CA 1
ATOM 1450 C C . CYS A 1 189 ? -9.484 -2.498 14.483 1.00 88.62 189 CYS A C 1
ATOM 1452 O O . CYS A 1 189 ? -8.977 -3.349 15.207 1.00 88.62 189 CYS A O 1
ATOM 1454 N N . ALA A 1 190 ? -10.455 -2.785 13.620 1.00 90.75 190 ALA A N 1
ATOM 1455 C CA . ALA A 1 190 ? -10.977 -4.128 13.400 1.00 90.75 190 ALA A CA 1
ATOM 1456 C C . ALA A 1 190 ? -10.125 -4.924 12.402 1.00 90.75 190 ALA A C 1
ATOM 1458 O O . ALA A 1 190 ? -10.095 -6.150 12.468 1.00 90.75 190 ALA A O 1
ATOM 1459 N N . CYS A 1 191 ? -9.475 -4.246 11.448 1.00 90.69 191 CYS A N 1
ATOM 1460 C CA . CYS A 1 191 ? -8.697 -4.904 10.405 1.00 90.69 191 CYS A CA 1
ATOM 1461 C C . CYS A 1 191 ? -7.602 -4.008 9.811 1.00 90.69 191 CYS A C 1
ATOM 1463 O O . CYS A 1 191 ? -7.796 -2.803 9.639 1.00 90.69 191 CYS A O 1
ATOM 1465 N N . LEU A 1 192 ? -6.466 -4.613 9.454 1.00 93.69 192 LEU A N 1
ATOM 1466 C CA . LEU A 1 192 ? -5.380 -3.975 8.711 1.00 93.69 192 LEU A CA 1
ATOM 1467 C C . LEU A 1 192 ? -5.327 -4.548 7.293 1.00 93.69 192 LEU A C 1
ATOM 1469 O O . LEU A 1 192 ? -5.219 -5.757 7.109 1.00 93.69 192 LEU A O 1
ATOM 1473 N N . TRP A 1 193 ? -5.395 -3.681 6.289 1.00 95.19 193 TRP A N 1
ATOM 1474 C CA . TRP A 1 193 ? -5.201 -4.039 4.888 1.00 95.19 193 TRP A CA 1
ATOM 1475 C C . TRP A 1 193 ? -3.769 -3.718 4.473 1.00 95.19 193 TRP A C 1
ATOM 1477 O O . TRP A 1 193 ? -3.321 -2.582 4.630 1.00 95.19 193 TRP A O 1
ATOM 1487 N N . LEU A 1 194 ? -3.071 -4.704 3.911 1.00 95.50 194 LEU A N 1
ATOM 1488 C CA . LEU A 1 194 ? -1.728 -4.552 3.354 1.00 95.50 194 LEU A CA 1
ATOM 1489 C C . LEU A 1 194 ? -1.822 -4.581 1.829 1.00 95.50 194 LEU A C 1
ATOM 1491 O O . LEU A 1 194 ? -2.184 -5.601 1.246 1.00 95.50 194 LEU A O 1
ATOM 1495 N N . VAL A 1 195 ? -1.531 -3.453 1.185 1.00 93.44 195 VAL A N 1
ATOM 1496 C CA . VAL A 1 195 ? -1.666 -3.288 -0.266 1.00 93.44 195 VAL A CA 1
ATOM 1497 C C . VAL A 1 195 ? -0.311 -2.935 -0.868 1.00 93.44 195 VAL A C 1
ATOM 1499 O O . VAL A 1 195 ? 0.239 -1.866 -0.607 1.00 93.44 195 VAL A O 1
ATOM 1502 N N . GLY A 1 196 ? 0.207 -3.829 -1.708 1.00 91.31 196 GLY A N 1
ATOM 1503 C CA . GLY A 1 196 ? 1.534 -3.716 -2.316 1.00 91.31 196 GLY A CA 1
ATOM 1504 C C . GLY A 1 196 ? 2.567 -4.619 -1.643 1.00 91.31 196 GLY A C 1
ATOM 1505 O O . GLY A 1 196 ? 2.438 -4.985 -0.472 1.00 91.31 196 GLY A O 1
ATOM 1506 N N . LEU A 1 197 ? 3.599 -4.995 -2.397 1.00 92.06 197 LEU A N 1
ATOM 1507 C CA . LEU A 1 197 ? 4.596 -5.976 -1.952 1.00 92.06 197 LEU A CA 1
ATOM 1508 C C . LEU A 1 197 ? 5.370 -5.511 -0.709 1.00 92.06 197 LEU A C 1
ATOM 1510 O O . LEU A 1 197 ? 5.493 -6.298 0.228 1.00 92.06 197 LEU A O 1
ATOM 1514 N N . PRO A 1 198 ? 5.847 -4.252 -0.619 1.00 93.00 198 PRO A N 1
ATOM 1515 C CA . PRO A 1 198 ? 6.535 -3.776 0.573 1.00 93.00 198 PRO A CA 1
ATOM 1516 C C . PRO A 1 198 ? 5.620 -3.734 1.801 1.00 93.00 198 PRO A C 1
ATOM 1518 O O . PRO A 1 198 ? 6.083 -3.998 2.905 1.00 93.00 198 PRO A O 1
ATOM 1521 N N . ALA A 1 199 ? 4.324 -3.444 1.631 1.00 94.06 199 ALA A N 1
ATOM 1522 C CA . ALA A 1 199 ? 3.382 -3.449 2.749 1.00 94.06 199 ALA A CA 1
ATOM 1523 C C . ALA A 1 199 ? 3.242 -4.862 3.329 1.00 94.06 199 ALA A C 1
ATOM 1525 O O . ALA A 1 199 ? 3.342 -5.037 4.537 1.00 94.06 199 ALA A O 1
ATOM 1526 N N . VAL A 1 200 ? 3.084 -5.874 2.470 1.00 94.00 200 VAL A N 1
ATOM 1527 C CA . VAL A 1 200 ? 3.003 -7.278 2.900 1.00 94.00 200 VAL A CA 1
ATOM 1528 C C . VAL A 1 200 ? 4.316 -7.734 3.535 1.00 94.00 200 VAL A C 1
ATOM 1530 O O . VAL A 1 200 ? 4.305 -8.259 4.642 1.00 94.00 200 VAL A O 1
ATOM 1533 N N . ARG A 1 201 ? 5.446 -7.478 2.873 1.00 92.62 201 ARG A N 1
ATOM 1534 C CA . ARG A 1 201 ? 6.759 -7.972 3.298 1.00 92.62 201 ARG A CA 1
ATOM 1535 C C . ARG A 1 201 ? 7.274 -7.342 4.593 1.00 92.62 201 ARG A C 1
ATOM 1537 O O . ARG A 1 201 ? 7.916 -8.024 5.381 1.00 92.62 201 ARG A O 1
ATOM 1544 N N . PHE A 1 202 ? 7.053 -6.041 4.793 1.00 93.50 202 PHE A N 1
ATOM 1545 C CA . PHE A 1 202 ? 7.627 -5.317 5.934 1.00 93.50 202 PHE A CA 1
ATOM 1546 C C . PHE A 1 202 ? 6.636 -5.078 7.075 1.00 93.50 202 PHE A C 1
ATOM 1548 O O . PHE A 1 202 ? 7.083 -4.852 8.192 1.00 93.50 202 PHE A O 1
ATOM 1555 N N . ALA A 1 203 ? 5.320 -5.127 6.837 1.00 93.12 203 ALA A N 1
ATOM 1556 C CA . ALA A 1 203 ? 4.328 -5.038 7.913 1.00 93.12 203 ALA A CA 1
ATOM 1557 C C . ALA A 1 203 ? 3.734 -6.400 8.305 1.00 93.12 203 ALA A C 1
ATOM 1559 O O . ALA A 1 203 ? 3.218 -6.532 9.411 1.00 93.12 203 ALA A O 1
ATOM 1560 N N . GLY A 1 204 ? 3.784 -7.401 7.421 1.00 87.19 204 GLY A N 1
ATOM 1561 C CA . GLY A 1 204 ? 3.314 -8.752 7.715 1.00 87.19 204 GLY A CA 1
ATOM 1562 C C . GLY A 1 204 ? 4.236 -9.515 8.669 1.00 87.19 204 GLY A C 1
ATOM 1563 O O . GLY A 1 204 ? 5.393 -9.150 8.885 1.00 87.19 204 GLY A O 1
ATOM 1564 N N . GLU A 1 205 ? 3.709 -10.592 9.253 1.00 72.62 205 GLU A N 1
ATOM 1565 C CA . GLU A 1 205 ? 4.480 -11.512 10.102 1.00 72.62 205 GLU A CA 1
ATOM 1566 C C . GLU A 1 205 ? 5.180 -12.621 9.300 1.00 72.62 205 GLU A C 1
ATOM 1568 O O . GLU A 1 205 ? 6.181 -13.172 9.758 1.00 72.62 205 GLU A O 1
ATOM 1573 N N . ALA A 1 206 ? 4.680 -12.933 8.101 1.00 56.75 206 ALA A N 1
ATOM 1574 C CA . ALA A 1 206 ? 5.228 -13.970 7.237 1.00 56.75 206 ALA A CA 1
ATOM 1575 C C . ALA A 1 206 ? 6.322 -13.411 6.317 1.00 56.75 206 ALA A C 1
ATOM 1577 O O . ALA A 1 206 ? 6.124 -12.372 5.684 1.00 56.75 206 ALA A O 1
ATOM 1578 N N . ASP A 1 207 ? 7.439 -14.134 6.207 1.00 52.53 207 ASP A N 1
ATOM 1579 C CA . ASP A 1 207 ? 8.470 -13.889 5.196 1.00 52.53 207 ASP A CA 1
ATOM 1580 C C . ASP A 1 207 ? 7.884 -14.181 3.802 1.00 52.53 207 ASP A C 1
ATOM 1582 O O . ASP A 1 207 ? 7.926 -15.313 3.317 1.00 52.53 207 ASP A O 1
ATOM 1586 N N . ALA A 1 208 ? 7.259 -13.169 3.199 1.00 44.19 208 ALA A N 1
ATOM 1587 C CA . ALA A 1 208 ? 6.690 -13.201 1.851 1.00 44.19 208 ALA A CA 1
ATOM 1588 C C . ALA A 1 208 ? 7.630 -12.564 0.816 1.00 44.19 208 ALA A C 1
ATOM 1590 O O . ALA A 1 208 ? 8.231 -11.498 1.106 1.00 44.19 208 ALA A O 1
#

pLDDT: mean 76.24, std 19.77, range [34.34, 96.19]

Solvent-accessible surface area (backbone atoms only — not comparable to full-atom values): 13771 Å² total; per-residue (Å²): 132,79,55,67,72,59,49,51,44,43,36,52,58,72,68,49,81,89,79,78,77,93,60,89,56,89,95,54,81,83,78,65,68,78,78,70,57,75,78,77,75,78,78,74,81,82,76,80,73,78,87,74,83,88,79,86,88,87,79,83,85,83,83,78,81,82,82,81,77,84,78,86,75,92,81,84,87,85,89,83,89,85,90,83,89,87,79,88,72,83,76,70,78,77,74,78,78,56,78,56,56,77,53,22,38,36,44,27,36,32,82,48,27,40,37,35,33,54,31,95,82,62,57,81,86,47,94,84,34,47,57,51,50,50,51,29,53,52,29,44,74,73,74,39,54,58,75,58,42,77,49,83,73,67,51,51,41,59,85,61,98,72,76,95,69,83,49,31,66,64,52,48,22,55,51,42,36,52,56,50,52,57,55,51,71,74,44,84,60,83,46,79,44,64,38,52,71,66,30,38,42,27,55,45,91,55,96,105

Radius of gyration: 29.99 Å; Cα contacts (8 Å, |Δi|>4): 184; chains: 1; bounding box: 78×58×65 Å